Protein AF-A0A009H166-F1 (afdb_monomer)

Radius of gyration: 28.84 Å; Cα contacts (8 Å, |Δi|>4): 108; chains: 1; bounding box: 79×33×88 Å

Nearest PDB structures (foldseek):
  8j07-assembly1_3  TM=3.743E-01  e=1.007E-01  Homo sapiens
  3ma9-assembly1_A  TM=4.878E-01  e=4.182E-01  Human immunodeficiency virus 1
  3vkh-assembly2_B  TM=4.000E-01  e=2.114E+00  Dictyostelium discoideum
  1qu7-assembly1_B  TM=2.052E-01  e=1.917E+00  Escherichia coli

Secondary structure (DSSP, 8-state):
-HHHHH---HHHHHHHHHHHHHHHHHHHHHHHHHHHHHHHHHHHHHHHHHHHHHHHHHHHHHHHHHHHHHHHHHHS---HHHHHHHHHHHHHHHHHHHHHHHHHHHHHHHHHHHH--HHHHHHHHHHHHHHHHHHHHHHHHHHHHHHSSS--HHHHHHHHHHHHHHHHHHHHHHIIIIIHHHHHHHS-TT---

Structure (mmCIF, N/CA/C/O backbone):
data_AF-A0A009H166-F1
#
_entry.id   AF-A0A009H166-F1
#
loop_
_atom_site.group_PDB
_atom_site.id
_atom_site.type_symbol
_atom_site.label_atom_id
_atom_site.label_alt_id
_atom_site.label_comp_id
_atom_site.label_asym_id
_atom_site.label_entity_id
_atom_site.label_seq_id
_atom_site.pdbx_PDB_ins_code
_atom_site.Cartn_x
_atom_site.Cartn_y
_atom_site.Cartn_z
_atom_site.occupancy
_atom_site.B_iso_or_equiv
_atom_site.auth_seq_id
_atom_site.auth_comp_id
_atom_site.auth_asym_id
_atom_site.auth_atom_id
_atom_site.pdbx_PDB_model_num
ATOM 1 N N . MET A 1 1 ? -53.609 0.840 51.326 1.00 46.47 1 MET A N 1
ATOM 2 C CA . MET A 1 1 ? -53.485 -0.627 51.137 1.00 46.47 1 MET A CA 1
ATOM 3 C C . MET A 1 1 ? -52.096 -1.081 50.674 1.00 46.47 1 MET A C 1
ATOM 5 O O . MET A 1 1 ? -51.507 -1.851 51.408 1.00 46.47 1 MET A O 1
ATOM 9 N N . ILE A 1 2 ? -51.505 -0.592 49.568 1.00 51.22 2 ILE A N 1
ATOM 10 C CA . ILE A 1 2 ? -50.073 -0.882 49.258 1.00 51.22 2 ILE A CA 1
ATOM 11 C C . ILE A 1 2 ? -49.114 -0.005 50.092 1.00 51.22 2 ILE A C 1
ATOM 13 O O . ILE A 1 2 ? -48.066 -0.467 50.532 1.00 51.22 2 ILE A O 1
ATOM 17 N N . LYS A 1 3 ? -49.513 1.241 50.387 1.00 47.56 3 LYS A N 1
ATOM 18 C CA . LYS A 1 3 ? -48.744 2.204 51.202 1.00 47.56 3 LYS A CA 1
ATOM 19 C C . LYS A 1 3 ? -48.518 1.749 52.655 1.00 47.56 3 LYS A C 1
ATOM 21 O O . LYS A 1 3 ? -47.487 2.051 53.241 1.00 47.56 3 LYS A O 1
ATOM 26 N N . ASP A 1 4 ? -49.462 0.986 53.203 1.00 52.50 4 ASP A N 1
ATOM 27 C CA . ASP A 1 4 ? -49.492 0.624 54.627 1.00 52.50 4 ASP A CA 1
ATOM 28 C C . ASP A 1 4 ? -48.812 -0.721 54.922 1.00 52.50 4 ASP A C 1
ATOM 30 O O . ASP A 1 4 ? -48.476 -0.997 56.069 1.00 52.50 4 ASP A O 1
ATOM 34 N N . PHE A 1 5 ? -48.579 -1.551 53.897 1.00 53.47 5 PHE A N 1
ATOM 35 C CA . PHE A 1 5 ? -48.031 -2.901 54.075 1.00 53.47 5 PHE A CA 1
ATOM 36 C C . PHE A 1 5 ? -46.498 -2.931 54.146 1.00 53.47 5 PHE A C 1
ATOM 38 O O . PHE A 1 5 ? -45.936 -3.818 54.780 1.00 53.47 5 PHE A O 1
ATOM 45 N N . TYR A 1 6 ? -45.817 -1.953 53.535 1.00 57.38 6 TYR A N 1
ATOM 46 C CA . TYR A 1 6 ? -44.351 -1.935 53.455 1.00 57.38 6 TYR A CA 1
ATOM 47 C C . TYR A 1 6 ? -43.673 -0.782 54.210 1.00 57.38 6 TYR A C 1
ATOM 49 O O . TYR A 1 6 ? -42.459 -0.829 54.369 1.00 57.38 6 TYR A O 1
ATOM 57 N N . LYS A 1 7 ? -44.406 0.236 54.700 1.00 51.72 7 LYS A N 1
ATOM 58 C CA . LYS A 1 7 ? -43.829 1.444 55.347 1.00 51.72 7 LYS A CA 1
ATOM 59 C C . LYS A 1 7 ? -42.635 2.058 54.583 1.00 51.72 7 LYS A C 1
ATOM 61 O O . LYS A 1 7 ? -41.761 2.676 55.179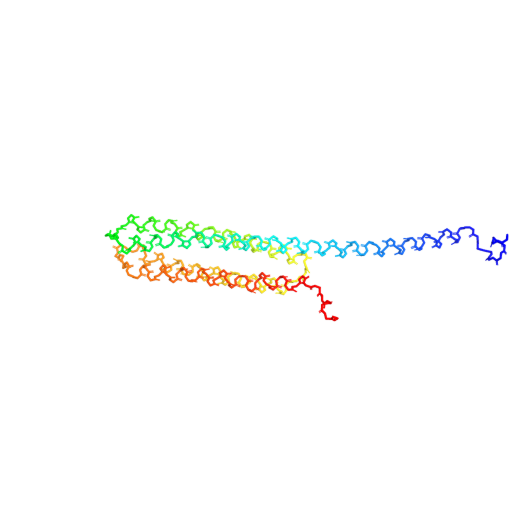 1.00 51.72 7 LYS A O 1
ATOM 66 N N . ILE A 1 8 ? -42.585 1.894 53.263 1.00 55.19 8 ILE A N 1
ATOM 67 C CA . ILE A 1 8 ? -41.577 2.532 52.418 1.00 55.19 8 ILE A CA 1
ATOM 68 C C . ILE A 1 8 ? -42.128 3.925 52.111 1.00 55.19 8 ILE A C 1
ATOM 70 O O . ILE A 1 8 ? -43.097 4.062 51.361 1.00 55.19 8 ILE A O 1
ATOM 74 N N . GLU A 1 9 ? -41.578 4.949 52.767 1.00 54.94 9 GLU A N 1
ATOM 75 C CA . GLU A 1 9 ? -41.909 6.348 52.480 1.00 54.94 9 GLU A CA 1
ATOM 76 C C . GLU A 1 9 ? -41.684 6.624 50.985 1.00 54.94 9 GLU A C 1
ATOM 78 O O . GLU A 1 9 ? -40.783 6.048 50.371 1.00 54.94 9 GLU A O 1
ATOM 83 N N . GLY A 1 10 ? -42.519 7.476 50.380 1.00 55.28 10 GLY A N 1
ATOM 84 C CA . GLY A 1 10 ? -42.502 7.737 48.931 1.00 55.28 10 GLY A CA 1
ATOM 85 C C . GLY A 1 10 ? -41.124 8.125 48.373 1.00 55.28 10 GLY A C 1
ATOM 86 O O . GLY A 1 10 ? -40.843 7.850 47.207 1.00 55.28 10 GLY A O 1
ATOM 87 N N . ASP A 1 11 ? -40.243 8.657 49.223 1.00 60.38 11 ASP A N 1
ATOM 88 C CA . ASP A 1 11 ? -38.860 9.005 48.896 1.00 60.38 11 ASP A CA 1
ATOM 89 C C . ASP A 1 11 ? -37.953 7.791 48.665 1.00 60.38 11 ASP A C 1
ATOM 91 O O . ASP A 1 11 ? -37.086 7.846 47.798 1.00 60.38 11 ASP A O 1
ATOM 95 N N . TYR A 1 12 ? -38.166 6.660 49.344 1.00 64.75 12 TYR A N 1
ATOM 96 C CA . TYR A 1 12 ? -37.368 5.445 49.128 1.00 64.75 12 TYR A CA 1
ATOM 97 C C . TYR A 1 12 ? -37.713 4.754 47.812 1.00 64.75 12 TYR A C 1
ATOM 99 O O . TYR A 1 12 ? -36.825 4.236 47.140 1.00 64.75 12 TYR A O 1
ATOM 107 N N . LEU A 1 13 ? -38.990 4.759 47.414 1.00 69.56 13 LEU A N 1
ATOM 108 C CA . LEU A 1 13 ? -39.404 4.215 46.119 1.00 69.56 13 LEU A CA 1
ATOM 109 C C . LEU A 1 13 ? -38.886 5.098 44.971 1.00 69.56 13 LEU A C 1
ATOM 111 O O . LEU A 1 13 ? -38.405 4.584 43.963 1.00 69.56 13 LEU A O 1
ATOM 115 N N . SER A 1 14 ? -38.916 6.421 45.164 1.00 71.44 14 SER A N 1
ATOM 116 C CA . SER A 1 14 ? -38.326 7.401 44.248 1.00 71.44 14 SER A CA 1
ATOM 117 C C . SER A 1 14 ? -36.801 7.242 44.142 1.00 71.44 14 SER A C 1
ATOM 119 O O . SER A 1 14 ? -36.264 7.096 43.041 1.00 71.44 14 SER A O 1
ATOM 121 N N . ALA A 1 15 ? -36.093 7.147 45.270 1.00 76.50 15 ALA A N 1
ATOM 122 C CA . ALA A 1 15 ? -34.647 6.930 45.309 1.00 76.50 15 ALA A CA 1
ATOM 123 C C . ALA A 1 15 ? -34.243 5.577 44.702 1.00 76.50 15 ALA A C 1
ATOM 125 O O . ALA A 1 15 ? -33.293 5.509 43.924 1.00 76.50 15 ALA A O 1
ATOM 126 N N . PHE A 1 16 ? -35.000 4.511 44.981 1.00 78.69 16 PHE A N 1
ATOM 127 C CA . PHE A 1 16 ? -34.798 3.199 44.368 1.00 78.69 16 PHE A CA 1
ATOM 128 C C . PHE A 1 16 ? -35.001 3.254 42.851 1.00 78.69 16 PHE A C 1
ATOM 130 O O . PHE A 1 16 ? -34.149 2.787 42.101 1.00 78.69 16 PHE A O 1
ATOM 137 N N . SER A 1 17 ? -36.077 3.890 42.378 1.00 79.56 17 SER A N 1
ATOM 138 C CA . SER A 1 17 ? -36.317 4.059 40.940 1.00 79.56 17 SER A CA 1
ATOM 139 C C . SER A 1 17 ? -35.223 4.884 40.251 1.00 79.56 17 SER A C 1
ATOM 141 O O . SER A 1 17 ? -34.808 4.547 39.145 1.00 79.56 17 SER A O 1
ATOM 143 N N . THR A 1 18 ? -34.677 5.892 40.937 1.00 86.75 18 THR A N 1
ATOM 144 C CA . THR A 1 18 ? -33.552 6.705 40.454 1.00 86.75 18 THR A CA 1
ATOM 145 C C . THR A 1 18 ? -32.265 5.884 40.365 1.00 86.75 18 THR A C 1
ATOM 147 O O . THR A 1 18 ? -31.543 5.985 39.376 1.00 86.75 18 THR A O 1
ATOM 150 N N . LEU A 1 19 ? -31.988 5.025 41.353 1.00 83.75 19 LEU A N 1
ATOM 151 C CA . LEU A 1 19 ? -30.840 4.115 41.333 1.00 83.75 19 LEU A CA 1
ATOM 152 C C . LEU A 1 19 ? -30.939 3.118 40.170 1.00 83.75 19 LEU A C 1
ATOM 154 O O . LEU A 1 19 ? -29.969 2.918 39.442 1.00 83.75 19 LEU A O 1
ATOM 158 N N . ILE A 1 20 ? -32.119 2.527 39.963 1.00 88.69 20 ILE A N 1
ATOM 159 C CA . ILE A 1 20 ? -32.370 1.624 38.834 1.00 88.69 20 ILE A CA 1
ATOM 160 C C . ILE A 1 20 ? -32.209 2.367 37.502 1.00 88.69 20 ILE A C 1
ATOM 162 O O . ILE A 1 20 ? -31.536 1.863 36.605 1.00 88.69 20 ILE A O 1
ATOM 166 N N . ALA A 1 21 ? -32.746 3.583 37.378 1.00 89.31 21 ALA A N 1
ATOM 167 C CA . ALA A 1 21 ? -32.570 4.409 36.186 1.00 89.31 21 ALA A CA 1
ATOM 168 C C . ALA A 1 21 ? -31.091 4.743 35.926 1.00 89.31 21 ALA A C 1
ATOM 170 O O . ALA A 1 21 ? -30.643 4.665 34.785 1.00 89.31 21 ALA A O 1
ATOM 171 N N . ALA A 1 22 ? -30.314 5.049 36.970 1.00 89.06 22 ALA A N 1
ATOM 172 C CA . ALA A 1 22 ? -28.879 5.303 36.859 1.00 89.06 22 ALA A CA 1
ATOM 173 C C . ALA A 1 22 ? -28.097 4.054 36.414 1.00 89.06 22 ALA A C 1
ATOM 175 O O . ALA A 1 22 ? -27.202 4.165 35.579 1.00 89.06 22 ALA A O 1
ATOM 176 N N . LEU A 1 23 ? -28.456 2.864 36.910 1.00 89.50 23 LEU A N 1
ATOM 177 C CA . LEU A 1 23 ? -27.854 1.598 36.474 1.00 89.50 23 LEU A CA 1
ATOM 178 C C . LEU A 1 23 ? -28.159 1.297 35.003 1.00 89.50 23 LEU A C 1
ATOM 180 O O . LEU A 1 23 ? -27.256 0.931 34.253 1.00 89.50 23 LEU A O 1
ATOM 184 N N . VAL A 1 24 ? -29.410 1.490 34.576 1.00 91.75 24 VAL A N 1
ATOM 185 C CA . VAL A 1 24 ? -29.810 1.319 33.171 1.00 91.75 24 VAL A CA 1
ATOM 186 C C . VAL A 1 24 ? -29.098 2.338 32.281 1.00 91.75 24 VAL A C 1
ATOM 188 O O . VAL A 1 24 ? -28.562 1.967 31.241 1.00 91.75 24 VAL A O 1
ATOM 191 N N . ALA A 1 25 ? -29.022 3.604 32.700 1.00 89.00 25 ALA A N 1
ATOM 192 C CA . ALA A 1 25 ? -28.296 4.640 31.971 1.00 89.00 25 ALA A CA 1
ATOM 193 C C . ALA A 1 25 ? -26.798 4.321 31.856 1.00 89.00 25 ALA A C 1
ATOM 195 O O . ALA A 1 25 ? -26.214 4.515 30.793 1.00 89.00 25 ALA A O 1
ATOM 196 N N . PHE A 1 26 ? -26.181 3.790 32.915 1.00 87.69 26 PHE A N 1
ATOM 197 C CA . PHE A 1 26 ? -24.788 3.349 32.888 1.00 87.69 26 PHE A CA 1
ATOM 198 C C . PHE A 1 26 ? -24.572 2.181 31.918 1.00 87.69 26 PHE A C 1
ATOM 200 O O . PHE A 1 26 ? -23.616 2.207 31.144 1.00 87.69 26 PHE A O 1
ATOM 207 N N . ALA A 1 27 ? -25.466 1.187 31.918 1.00 87.19 27 ALA A N 1
ATOM 208 C CA . ALA A 1 27 ? -25.408 0.067 30.980 1.00 87.19 27 ALA A CA 1
ATOM 209 C C . ALA A 1 27 ? -25.547 0.541 29.523 1.00 87.19 27 ALA A C 1
ATOM 211 O O . ALA A 1 27 ? -24.693 0.236 28.699 1.00 87.19 27 ALA A O 1
ATOM 212 N N . LEU A 1 28 ? -26.546 1.380 29.231 1.00 87.94 28 LEU A N 1
ATOM 213 C CA . LEU A 1 28 ? -26.745 1.957 27.897 1.00 87.94 28 LEU A CA 1
ATOM 214 C C . LEU A 1 28 ? -25.566 2.825 27.450 1.00 87.94 28 LEU A C 1
ATOM 216 O O . LEU A 1 28 ? -25.187 2.791 26.284 1.00 87.94 28 LEU A O 1
ATOM 220 N N . TYR A 1 29 ? -24.973 3.600 28.361 1.00 89.00 29 TYR A N 1
ATOM 221 C CA . TYR A 1 29 ? -23.783 4.394 28.062 1.00 89.00 29 TYR A CA 1
ATOM 222 C C . TYR A 1 29 ? -22.583 3.509 27.718 1.00 89.00 29 TYR A C 1
ATOM 224 O O . TYR A 1 29 ? -21.840 3.817 26.785 1.00 89.00 29 TYR A O 1
ATOM 232 N N . LYS A 1 30 ? -22.397 2.407 28.453 1.00 87.94 30 LYS A N 1
ATOM 233 C CA . LYS A 1 30 ? -21.343 1.432 28.174 1.00 87.94 30 LYS A CA 1
ATOM 234 C C . LYS A 1 30 ? -21.541 0.791 26.797 1.00 87.94 30 LYS A C 1
ATOM 236 O O . LYS A 1 30 ? -20.612 0.833 25.997 1.00 87.94 30 LYS A O 1
ATOM 241 N N . ASP A 1 31 ? -22.741 0.293 26.505 1.00 85.50 31 ASP A N 1
ATOM 242 C CA . ASP A 1 31 ? -23.066 -0.324 25.213 1.00 85.50 31 ASP A CA 1
ATOM 243 C C . ASP A 1 31 ? -22.898 0.675 24.058 1.00 85.50 31 ASP A C 1
ATOM 245 O O . ASP A 1 31 ? -22.276 0.370 23.041 1.00 85.50 31 ASP A O 1
ATOM 249 N N . TRP A 1 32 ? -23.386 1.909 24.232 1.00 89.19 32 TRP A N 1
ATOM 250 C CA . TRP A 1 32 ? -23.208 2.979 23.251 1.00 89.19 32 TRP A CA 1
ATOM 251 C C . TRP A 1 32 ? -21.730 3.270 22.994 1.00 89.19 32 TRP A C 1
ATOM 253 O O . TRP A 1 32 ? -21.324 3.411 21.842 1.00 89.19 32 TRP A O 1
ATOM 263 N N . ARG A 1 33 ? -20.910 3.343 24.047 1.00 84.44 33 ARG A N 1
ATOM 264 C CA . ARG A 1 33 ? -19.473 3.590 23.914 1.00 84.44 33 ARG A CA 1
ATOM 265 C C . ARG A 1 33 ? -18.773 2.459 23.159 1.00 84.44 33 ARG A C 1
ATOM 267 O O . ARG A 1 33 ? -17.969 2.746 22.276 1.00 84.44 33 ARG A O 1
ATOM 274 N N . GLU A 1 34 ? -19.075 1.204 23.483 1.00 85.19 34 GLU A N 1
ATOM 275 C CA . GLU A 1 34 ? -18.503 0.041 22.793 1.00 85.19 34 GLU A CA 1
ATOM 276 C C . GLU A 1 34 ? -18.882 0.031 21.301 1.00 85.19 34 GLU A C 1
ATOM 278 O O . GLU A 1 34 ? -18.017 -0.166 20.443 1.00 85.19 34 GLU A O 1
ATOM 283 N N . GLU A 1 35 ? -20.139 0.345 20.976 1.00 85.44 35 GLU A N 1
ATOM 284 C CA . GLU A 1 35 ? -20.609 0.468 19.592 1.00 85.44 35 GLU A CA 1
ATOM 285 C C . GLU A 1 35 ? -19.911 1.618 18.847 1.00 85.44 35 GLU A C 1
ATOM 287 O O . GLU A 1 35 ? -19.474 1.445 17.708 1.00 85.44 35 GLU A O 1
ATOM 292 N N . GLN A 1 36 ? -19.735 2.782 19.481 1.00 84.81 36 GLN A N 1
ATOM 293 C CA . GLN A 1 36 ? -19.003 3.903 18.877 1.00 84.81 36 GLN A CA 1
ATOM 294 C C . GLN A 1 36 ? -17.538 3.547 18.592 1.00 84.81 36 GLN A C 1
ATOM 296 O O . GLN A 1 36 ? -17.020 3.854 17.514 1.00 84.81 36 GLN A O 1
ATOM 301 N N . GLU A 1 37 ? -16.863 2.863 19.518 1.00 81.62 37 GLU A N 1
ATOM 302 C CA . GLU A 1 37 ? -15.489 2.393 19.314 1.00 81.62 37 GLU A CA 1
ATOM 303 C C . GLU A 1 37 ? -15.402 1.379 18.159 1.00 81.62 37 GLU A C 1
ATOM 305 O O . GLU A 1 37 ? -14.459 1.424 17.362 1.00 81.62 37 GLU A O 1
ATOM 310 N N . TYR A 1 38 ? -16.391 0.489 18.027 1.00 83.31 38 TYR A N 1
ATOM 311 C CA . TYR A 1 38 ? -16.484 -0.451 16.910 1.00 83.31 38 TYR A CA 1
ATOM 312 C C . TYR A 1 38 ? -16.697 0.259 15.565 1.00 83.31 38 TYR A C 1
ATOM 314 O O . TYR A 1 38 ? -15.952 -0.005 14.615 1.00 83.31 38 TYR A O 1
ATOM 322 N N . GLN A 1 39 ? -17.656 1.188 15.477 1.00 84.75 39 GLN A N 1
ATOM 323 C CA . GLN A 1 39 ? -17.918 1.945 14.247 1.00 84.75 39 GLN A CA 1
ATOM 324 C C . GLN A 1 39 ? -16.704 2.777 13.828 1.00 84.75 39 GLN A C 1
ATOM 326 O O . GLN A 1 39 ? -16.311 2.732 12.664 1.00 84.75 39 GLN A O 1
ATOM 331 N N . THR A 1 40 ? -16.029 3.426 14.782 1.00 84.19 40 THR A N 1
ATOM 332 C CA . THR A 1 40 ? -14.805 4.193 14.504 1.00 84.19 40 THR A CA 1
ATOM 333 C C . THR A 1 40 ? -13.723 3.291 13.894 1.00 84.19 40 THR A C 1
ATOM 335 O O . THR A 1 40 ? -13.163 3.597 12.841 1.00 84.19 40 THR A O 1
ATOM 338 N N . LYS A 1 41 ? -13.454 2.120 14.492 1.00 82.12 41 LYS A N 1
ATOM 339 C CA . LYS A 1 41 ? -12.471 1.155 13.953 1.00 82.12 41 LYS A CA 1
ATOM 340 C C . LYS A 1 41 ? -12.861 0.655 12.559 1.00 82.12 41 LYS A C 1
ATOM 342 O O . LYS A 1 41 ? -11.996 0.480 11.697 1.00 82.12 41 LYS A O 1
ATOM 347 N N . LYS A 1 42 ? -14.156 0.425 12.332 1.00 84.56 42 LYS A N 1
ATOM 348 C CA . LYS A 1 42 ? -14.700 -0.007 11.042 1.00 84.56 42 LYS A CA 1
ATOM 349 C C . LYS A 1 42 ? -14.490 1.052 9.959 1.00 84.56 42 LYS A C 1
ATOM 351 O O . LYS A 1 42 ? -14.043 0.692 8.871 1.00 84.56 42 LYS A O 1
ATOM 356 N N . GLU A 1 43 ? -14.765 2.322 10.248 1.00 86.50 43 GLU A N 1
ATOM 357 C CA . GLU A 1 43 ? -14.544 3.441 9.324 1.00 86.50 43 GLU A CA 1
ATOM 358 C C . GLU A 1 43 ? -13.068 3.576 8.935 1.00 86.50 43 GLU A C 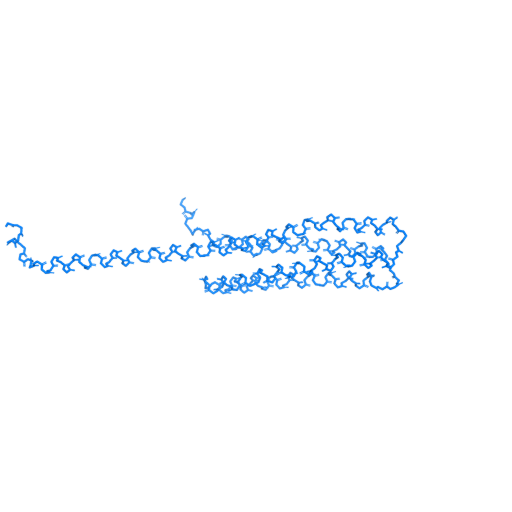1
ATOM 360 O O . GLU A 1 43 ? -12.756 3.637 7.744 1.00 86.50 43 GLU A O 1
ATOM 365 N N . PHE A 1 44 ? -12.149 3.504 9.904 1.00 85.38 44 PHE A N 1
ATOM 366 C CA . PHE A 1 44 ? -10.708 3.542 9.629 1.00 85.38 44 PHE A CA 1
ATOM 367 C C . PHE A 1 44 ? -10.256 2.428 8.689 1.00 85.38 44 PHE A C 1
ATOM 369 O O . PHE A 1 44 ? -9.507 2.659 7.738 1.00 85.38 44 PHE A O 1
ATOM 376 N N . ILE A 1 45 ? -10.722 1.204 8.923 1.00 82.19 45 ILE A N 1
ATOM 377 C CA . ILE A 1 45 ? -10.351 0.072 8.073 1.00 82.19 45 ILE A CA 1
ATOM 378 C C . ILE A 1 45 ? -10.977 0.200 6.688 1.00 82.19 45 ILE A C 1
ATOM 380 O O . ILE A 1 45 ? -10.345 -0.176 5.700 1.00 82.19 45 ILE A O 1
ATOM 384 N N . LEU A 1 46 ? -12.176 0.775 6.581 1.00 87.00 46 LEU A N 1
ATOM 385 C CA . LEU A 1 46 ? -12.765 1.115 5.290 1.00 87.00 46 LEU A CA 1
ATOM 386 C C . LEU A 1 46 ? -11.896 2.131 4.536 1.00 87.00 46 LEU A C 1
ATOM 388 O O . LEU A 1 46 ? -11.645 1.944 3.347 1.00 87.00 46 LEU A O 1
ATOM 392 N N . ASN A 1 47 ? -11.374 3.143 5.233 1.00 88.31 47 ASN A N 1
ATOM 393 C CA . ASN A 1 47 ? -10.485 4.134 4.637 1.00 88.31 47 ASN A CA 1
ATOM 394 C C . ASN A 1 47 ? -9.169 3.508 4.152 1.00 88.31 47 ASN A C 1
ATOM 396 O O . ASN A 1 47 ? -8.763 3.700 3.008 1.00 88.31 47 ASN A O 1
ATOM 400 N N . ILE A 1 48 ? -8.548 2.659 4.976 1.00 85.94 48 ILE A N 1
ATOM 401 C CA . ILE A 1 48 ? -7.338 1.912 4.602 1.00 85.94 48 ILE A CA 1
ATOM 402 C C . ILE A 1 48 ? -7.592 1.018 3.379 1.00 85.94 48 ILE A C 1
ATOM 404 O O . ILE A 1 48 ? -6.762 0.957 2.470 1.00 85.94 48 ILE A O 1
ATOM 408 N N . LYS A 1 49 ? -8.749 0.350 3.315 1.00 88.00 49 LYS A N 1
ATOM 409 C CA . LYS A 1 49 ? -9.146 -0.443 2.142 1.00 88.00 49 LYS A CA 1
ATOM 410 C C . LYS A 1 49 ? -9.307 0.417 0.889 1.00 88.00 49 LYS A C 1
ATOM 412 O O . LYS A 1 49 ? -8.928 -0.039 -0.186 1.00 88.00 49 LYS A O 1
ATOM 417 N N . ASN A 1 50 ? -9.851 1.625 1.011 1.00 90.06 50 ASN A N 1
ATOM 418 C CA . ASN A 1 50 ? -9.994 2.547 -0.115 1.00 90.06 50 ASN A CA 1
ATOM 419 C C . ASN A 1 50 ? -8.629 3.031 -0.617 1.00 90.06 50 ASN A C 1
ATOM 421 O O . ASN A 1 50 ? -8.374 2.946 -1.813 1.00 90.06 50 ASN A O 1
ATOM 425 N N . ILE A 1 51 ? -7.713 3.407 0.282 1.00 88.69 51 ILE A N 1
ATOM 426 C CA . ILE A 1 51 ? -6.334 3.769 -0.089 1.00 88.69 51 ILE A CA 1
ATOM 427 C C . ILE A 1 51 ? -5.633 2.599 -0.790 1.00 88.69 51 ILE A C 1
ATOM 429 O O . ILE A 1 51 ? -4.954 2.778 -1.801 1.00 88.69 51 ILE A O 1
ATOM 433 N N . PHE A 1 52 ? -5.817 1.374 -0.289 1.00 87.88 52 PHE A N 1
ATOM 434 C CA . PHE A 1 52 ? -5.293 0.190 -0.963 1.00 87.88 52 PHE A CA 1
ATOM 435 C C . PHE A 1 52 ? -5.900 0.006 -2.361 1.00 87.88 52 PHE A C 1
ATOM 437 O O . PHE A 1 52 ? -5.180 -0.315 -3.305 1.00 87.88 52 PHE A O 1
ATOM 444 N N . LYS A 1 53 ? -7.211 0.209 -2.507 1.00 89.81 53 LYS A N 1
ATOM 445 C CA . LYS A 1 53 ? -7.874 0.137 -3.809 1.00 89.81 53 LYS A CA 1
ATOM 446 C C . LYS A 1 53 ? -7.276 1.157 -4.781 1.00 89.81 53 LYS A C 1
ATOM 448 O O . LYS A 1 53 ? -6.975 0.792 -5.908 1.00 89.81 53 LYS A O 1
ATOM 453 N N . GLU A 1 54 ? -7.012 2.381 -4.332 1.00 91.50 54 GLU A N 1
ATOM 454 C CA . GLU A 1 54 ? -6.337 3.399 -5.144 1.00 91.50 54 GLU A CA 1
ATOM 455 C C . GLU A 1 54 ? -4.917 2.977 -5.555 1.00 91.50 54 GLU A C 1
ATOM 457 O O . GLU A 1 54 ? -4.527 3.181 -6.704 1.00 91.50 54 GLU A O 1
ATOM 462 N N . LEU A 1 55 ? -4.150 2.341 -4.659 1.00 87.88 55 LEU A N 1
ATOM 463 C CA . LEU A 1 55 ? -2.836 1.766 -4.991 1.00 87.88 55 LEU A CA 1
ATOM 464 C C . LEU A 1 55 ? -2.943 0.664 -6.051 1.00 87.88 55 LEU A C 1
ATOM 466 O O . LEU A 1 55 ? -2.133 0.610 -6.980 1.00 87.88 55 LEU A O 1
ATOM 470 N N . TYR A 1 56 ? -3.933 -0.214 -5.907 1.00 87.94 56 TYR A N 1
ATOM 471 C CA . TYR A 1 56 ? -4.191 -1.293 -6.849 1.00 87.94 56 TYR A CA 1
ATOM 472 C C . TYR A 1 56 ? -4.591 -0.751 -8.226 1.00 87.94 56 TYR A C 1
ATOM 474 O O . TYR A 1 56 ? -3.982 -1.125 -9.229 1.00 87.94 56 TYR A O 1
ATOM 482 N N . ASP A 1 57 ? -5.549 0.176 -8.265 1.00 89.62 57 ASP A N 1
ATOM 483 C CA . ASP A 1 57 ? -6.043 0.813 -9.487 1.00 89.62 57 ASP A CA 1
ATOM 484 C C . ASP A 1 57 ? -4.919 1.596 -10.187 1.00 89.62 57 ASP A C 1
ATOM 486 O O . ASP A 1 57 ? -4.757 1.499 -11.407 1.00 89.62 57 ASP A O 1
ATOM 490 N N . LEU A 1 58 ? -4.077 2.306 -9.420 1.00 88.12 58 LEU A N 1
ATOM 491 C CA . LEU A 1 58 ? -2.879 2.964 -9.941 1.00 88.12 58 LEU A CA 1
ATOM 492 C C . LEU A 1 58 ? -1.970 1.953 -10.639 1.00 88.12 58 LEU A C 1
ATOM 494 O O . LEU A 1 58 ? -1.603 2.164 -11.791 1.00 88.12 58 LEU A O 1
ATOM 498 N N . ASN A 1 59 ? -1.615 0.855 -9.974 1.00 84.56 59 ASN A N 1
ATOM 499 C CA . ASN A 1 59 ? -0.715 -0.132 -10.560 1.00 84.56 59 ASN A CA 1
ATOM 500 C C . ASN A 1 59 ? -1.310 -0.799 -11.794 1.00 84.56 59 ASN A C 1
ATOM 502 O O . ASN A 1 59 ? -0.610 -0.924 -12.792 1.00 84.56 59 ASN A O 1
ATOM 506 N N . PHE A 1 60 ? -2.594 -1.152 -11.759 1.00 83.50 60 PHE A N 1
ATOM 507 C CA . PHE A 1 60 ? -3.275 -1.731 -12.910 1.00 83.50 60 PHE A CA 1
ATOM 508 C C . PHE A 1 60 ? -3.261 -0.778 -14.113 1.00 83.50 60 PHE A C 1
ATOM 510 O O . PHE A 1 60 ? -2.819 -1.161 -15.192 1.00 83.50 60 PHE A O 1
ATOM 517 N N . SER A 1 61 ? -3.637 0.490 -13.913 1.00 83.31 61 SER A N 1
ATOM 518 C CA . SER A 1 61 ? -3.651 1.503 -14.984 1.00 83.31 61 SER A CA 1
ATOM 519 C C . SER A 1 61 ? -2.267 1.812 -15.571 1.00 83.31 61 SER A C 1
ATOM 521 O O . SER A 1 61 ? -2.145 2.333 -16.681 1.00 83.31 61 SER A O 1
ATOM 523 N N . GLU A 1 62 ? -1.208 1.510 -14.824 1.00 82.25 62 GLU A N 1
ATOM 524 C CA . GLU A 1 62 ? 0.167 1.795 -15.217 1.00 82.25 62 GLU A CA 1
ATOM 525 C C . GLU A 1 62 ? 0.836 0.586 -15.873 1.00 82.25 62 GLU A C 1
ATOM 527 O O . GLU A 1 62 ? 1.835 0.775 -16.561 1.00 82.25 62 GLU A O 1
ATOM 532 N N . ILE A 1 63 ? 0.278 -0.627 -15.757 1.00 75.50 63 ILE A N 1
ATOM 533 C CA . ILE A 1 63 ? 0.752 -1.801 -16.509 1.00 75.50 63 ILE A CA 1
ATOM 534 C C . ILE A 1 63 ? 0.692 -1.517 -18.013 1.00 75.50 63 ILE A C 1
ATOM 536 O O . ILE A 1 63 ? 1.710 -1.659 -18.687 1.00 75.50 63 ILE A O 1
ATOM 540 N N . ASP A 1 64 ? -0.440 -1.026 -18.522 1.00 74.00 64 ASP A N 1
ATOM 541 C CA . ASP A 1 64 ? -0.601 -0.710 -19.950 1.00 74.00 64 ASP A CA 1
ATOM 542 C C . ASP A 1 64 ? 0.422 0.337 -20.410 1.00 74.00 64 ASP A C 1
ATOM 544 O O . ASP A 1 64 ? 1.112 0.165 -21.414 1.00 74.00 64 ASP A O 1
ATOM 548 N N . ARG A 1 65 ? 0.628 1.389 -19.606 1.00 77.56 65 ARG A N 1
ATOM 549 C CA . ARG A 1 65 ? 1.624 2.434 -19.898 1.00 77.56 65 ARG A CA 1
ATOM 550 C C . ARG A 1 65 ? 3.050 1.895 -19.930 1.00 77.56 65 ARG A C 1
ATOM 552 O O . ARG A 1 65 ? 3.872 2.392 -20.699 1.00 77.56 65 ARG A O 1
ATOM 559 N N . ARG A 1 66 ? 3.366 0.910 -19.088 1.00 78.56 66 ARG A N 1
ATOM 560 C CA . ARG A 1 66 ? 4.677 0.251 -19.065 1.00 78.56 66 ARG A CA 1
ATOM 561 C C . ARG A 1 66 ? 4.850 -0.694 -20.246 1.00 78.56 66 ARG A C 1
ATOM 563 O O . ARG A 1 66 ? 5.940 -0.732 -20.808 1.00 78.56 66 ARG A O 1
ATOM 570 N N . VAL A 1 67 ? 3.792 -1.387 -20.662 1.00 76.12 67 VAL A N 1
ATOM 571 C CA . VAL A 1 67 ? 3.779 -2.182 -21.898 1.00 76.12 67 VAL A CA 1
ATOM 572 C C . VAL A 1 67 ? 4.034 -1.284 -23.108 1.00 76.12 67 VAL A C 1
ATOM 574 O O . VAL A 1 67 ? 4.904 -1.604 -23.912 1.00 76.12 67 VAL A O 1
ATOM 577 N N . ASP A 1 68 ? 3.395 -0.116 -23.195 1.00 80.75 68 ASP A N 1
ATOM 578 C CA . ASP A 1 68 ? 3.652 0.852 -24.272 1.00 80.75 68 ASP A CA 1
ATOM 579 C C . ASP A 1 68 ? 5.111 1.330 -24.298 1.00 80.75 68 ASP A C 1
ATOM 581 O O . ASP A 1 68 ? 5.715 1.465 -25.367 1.00 80.75 68 ASP A O 1
ATOM 585 N N . ILE A 1 69 ? 5.698 1.581 -23.120 1.00 78.81 69 ILE A N 1
ATOM 586 C CA . ILE A 1 69 ? 7.121 1.928 -22.991 1.00 78.81 69 ILE A CA 1
ATOM 587 C C . ILE A 1 69 ? 7.988 0.780 -23.519 1.00 78.81 69 ILE A C 1
ATOM 589 O O . ILE A 1 69 ? 8.861 1.018 -24.349 1.00 78.81 69 ILE A O 1
ATOM 593 N N . LEU A 1 70 ? 7.724 -0.459 -23.098 1.00 76.06 70 LEU A N 1
ATOM 594 C CA . LEU A 1 70 ? 8.463 -1.645 -23.541 1.00 76.06 70 LEU A CA 1
ATOM 595 C C . LEU A 1 70 ? 8.370 -1.852 -25.060 1.00 76.06 70 LEU A C 1
ATOM 597 O O . LEU A 1 70 ? 9.384 -2.085 -25.716 1.00 76.06 70 LEU A O 1
ATOM 601 N N . VAL A 1 71 ? 7.173 -1.714 -25.634 1.00 76.31 71 VAL A N 1
ATOM 602 C CA . VAL A 1 71 ? 6.938 -1.799 -27.085 1.00 76.31 71 VAL A CA 1
ATOM 603 C C . VAL A 1 71 ? 7.724 -0.717 -27.824 1.00 76.31 71 VAL A C 1
ATOM 605 O O . VAL A 1 71 ? 8.349 -0.998 -28.847 1.00 76.31 71 VAL A O 1
ATOM 608 N N . SER A 1 72 ? 7.737 0.507 -27.294 1.00 75.62 72 SER A N 1
ATOM 609 C CA . SER A 1 72 ? 8.470 1.623 -27.895 1.00 75.62 72 SER A CA 1
ATOM 610 C C . SER A 1 72 ? 9.983 1.404 -27.843 1.00 75.62 72 SER A C 1
ATOM 612 O O . SER A 1 72 ? 10.661 1.624 -28.844 1.00 75.62 72 SER A O 1
ATOM 614 N N . LEU A 1 73 ? 10.508 0.921 -26.710 1.00 72.00 73 LEU A N 1
ATOM 615 C CA . LEU A 1 73 ? 11.931 0.605 -26.537 1.00 72.00 73 LEU A CA 1
ATOM 616 C C . LEU A 1 73 ? 12.393 -0.537 -27.453 1.00 72.00 73 LEU A C 1
ATOM 618 O O . LEU A 1 73 ? 13.547 -0.548 -27.867 1.00 72.00 73 LEU A O 1
ATOM 622 N N . LYS A 1 74 ? 11.499 -1.477 -27.785 1.00 70.88 74 LYS A N 1
ATOM 623 C CA . LYS A 1 74 ? 11.805 -2.630 -28.642 1.00 70.88 74 LYS A CA 1
ATOM 624 C C . LYS A 1 74 ? 11.762 -2.316 -30.143 1.00 70.88 74 LYS A C 1
ATOM 626 O O . LYS A 1 74 ? 12.497 -2.932 -30.907 1.00 70.88 74 LYS A O 1
ATOM 631 N N . ASN A 1 75 ? 10.882 -1.407 -30.573 1.00 67.06 75 ASN A N 1
ATOM 632 C CA . ASN A 1 75 ? 10.529 -1.251 -31.993 1.00 67.06 75 ASN A CA 1
ATOM 633 C C . ASN A 1 75 ? 11.018 0.052 -32.649 1.00 67.06 75 ASN A C 1
ATOM 635 O O . ASN A 1 75 ? 10.963 0.167 -33.873 1.00 67.06 75 ASN A O 1
ATOM 639 N N . VAL A 1 76 ? 11.464 1.045 -31.879 1.00 65.88 76 VAL A N 1
ATOM 640 C CA . VAL A 1 76 ? 11.962 2.329 -32.407 1.00 65.88 76 VAL A CA 1
ATOM 641 C C . VAL A 1 76 ? 13.482 2.351 -32.309 1.00 65.88 76 VAL A C 1
ATOM 643 O O . VAL A 1 76 ? 14.005 1.865 -31.313 1.00 65.88 76 VAL A O 1
ATOM 646 N N . ILE A 1 77 ? 14.191 2.933 -33.298 1.00 65.31 77 ILE A N 1
ATOM 647 C CA . ILE A 1 77 ? 15.638 3.194 -33.173 1.00 65.31 77 ILE A CA 1
ATOM 648 C C . ILE A 1 77 ? 15.835 4.000 -31.894 1.00 65.31 77 ILE A C 1
ATOM 650 O O . ILE A 1 77 ? 15.398 5.158 -31.827 1.00 65.31 77 ILE A O 1
ATOM 654 N N . PRO A 1 78 ? 16.437 3.398 -30.870 1.00 64.25 78 PRO A N 1
ATOM 655 C CA . PRO A 1 78 ? 16.289 3.971 -29.559 1.00 64.25 78 PRO A CA 1
ATOM 656 C C . PRO A 1 78 ? 17.110 5.265 -29.415 1.00 64.25 78 PRO A C 1
ATOM 658 O O . PRO A 1 78 ? 18.254 5.343 -29.867 1.00 64.25 78 PRO A O 1
ATOM 661 N N . ASN A 1 79 ? 16.534 6.300 -28.797 1.00 71.12 79 ASN A N 1
ATOM 662 C CA . ASN A 1 79 ? 17.165 7.615 -28.660 1.00 71.12 79 ASN A CA 1
ATOM 663 C C . ASN A 1 79 ? 16.897 8.262 -27.288 1.00 71.12 79 ASN A C 1
ATOM 665 O O . ASN A 1 79 ? 16.060 7.805 -26.507 1.00 71.12 79 ASN A O 1
ATOM 669 N N . SER A 1 80 ? 17.613 9.352 -27.003 1.00 72.31 80 SER A N 1
ATOM 670 C CA . SER A 1 80 ? 17.534 10.071 -25.726 1.00 72.31 80 SER A CA 1
ATOM 671 C C . SER A 1 80 ? 16.140 10.626 -25.406 1.00 72.31 80 SER A C 1
ATOM 673 O O . SER A 1 80 ? 15.757 10.640 -24.238 1.00 72.31 80 SER A O 1
ATOM 675 N N . ASP A 1 81 ? 15.361 11.041 -26.411 1.00 80.00 81 ASP A N 1
ATOM 676 C CA . ASP A 1 81 ? 13.989 11.540 -26.229 1.00 80.00 81 ASP A CA 1
ATOM 677 C C . ASP A 1 81 ? 13.043 10.430 -25.747 1.00 80.00 81 ASP A C 1
ATOM 679 O O . ASP A 1 81 ? 12.262 10.629 -24.813 1.00 80.00 81 ASP A O 1
ATOM 683 N N . LEU A 1 82 ? 13.154 9.230 -26.324 1.00 76.69 82 LEU A N 1
ATOM 684 C CA . LEU A 1 82 ? 12.362 8.077 -25.901 1.00 76.69 82 LEU A CA 1
ATOM 685 C C . LEU A 1 82 ? 12.684 7.666 -24.458 1.00 76.69 82 LEU A C 1
ATOM 687 O O . LEU A 1 82 ? 11.767 7.408 -23.671 1.00 76.69 82 LEU A O 1
ATOM 691 N N . SER A 1 83 ? 13.965 7.648 -24.088 1.00 74.50 83 SER A N 1
ATOM 692 C CA . SER A 1 83 ? 14.391 7.354 -22.716 1.00 74.50 83 SER A CA 1
ATOM 693 C C . SER A 1 83 ? 13.905 8.409 -21.730 1.00 74.50 83 SER A C 1
ATOM 695 O O . SER A 1 83 ? 13.365 8.057 -20.681 1.00 74.50 83 SER A O 1
ATOM 697 N N . TYR A 1 84 ? 13.999 9.693 -22.089 1.00 79.81 84 TYR A N 1
ATOM 698 C CA . TYR A 1 84 ? 13.478 10.786 -21.271 1.00 79.81 84 TYR A CA 1
ATOM 699 C C . TYR A 1 84 ? 11.969 10.641 -21.036 1.00 79.81 84 TYR A C 1
ATOM 701 O O . TYR A 1 84 ? 11.528 10.599 -19.888 1.00 79.81 84 TYR A O 1
ATOM 709 N N . LYS A 1 85 ? 11.176 10.464 -22.102 1.00 82.69 85 LYS A N 1
ATOM 710 C CA . LYS A 1 85 ? 9.716 10.276 -22.010 1.00 82.69 85 LYS A CA 1
ATOM 711 C C . LYS A 1 85 ? 9.335 9.064 -21.166 1.00 82.69 85 LYS A C 1
ATOM 713 O O . LYS A 1 85 ? 8.402 9.139 -20.364 1.00 82.69 85 LYS A O 1
ATOM 718 N N . SER A 1 86 ? 10.051 7.955 -21.340 1.00 81.69 86 SER A N 1
ATOM 719 C CA . SER A 1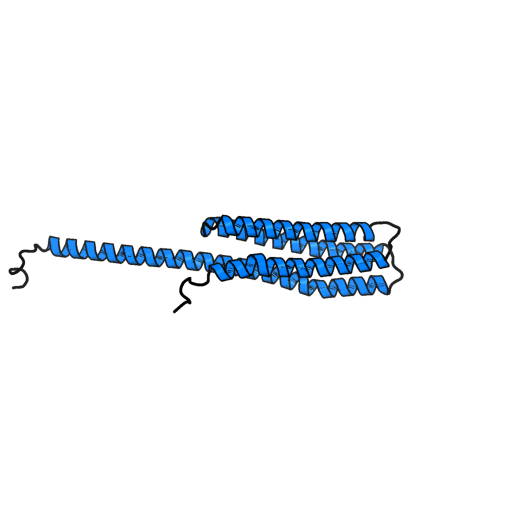 86 ? 9.847 6.738 -20.550 1.00 81.69 86 SER A CA 1
ATOM 720 C C . SER A 1 86 ? 10.115 7.008 -19.071 1.00 81.69 86 SER A C 1
ATOM 722 O O . SER A 1 86 ? 9.280 6.689 -18.223 1.00 81.69 86 SER A O 1
ATOM 724 N N . MET A 1 87 ? 11.216 7.698 -18.764 1.00 82.81 87 MET A N 1
ATOM 725 C CA . MET A 1 87 ? 11.580 8.027 -17.392 1.00 82.81 87 MET A CA 1
ATOM 726 C C . MET A 1 87 ? 10.602 9.001 -16.733 1.00 82.81 87 MET A C 1
ATOM 728 O O . MET A 1 87 ? 10.236 8.818 -15.575 1.00 82.81 87 MET A O 1
ATOM 732 N N . THR A 1 88 ? 10.099 10.001 -17.461 1.00 85.06 88 THR A N 1
ATOM 733 C CA . THR A 1 88 ? 9.070 10.917 -16.945 1.00 85.06 88 THR A CA 1
ATOM 734 C C . THR A 1 88 ? 7.800 10.169 -16.531 1.00 85.06 88 THR A C 1
ATOM 736 O O . THR A 1 88 ? 7.223 10.459 -15.477 1.00 85.06 88 THR A O 1
ATOM 739 N N . LYS A 1 89 ? 7.369 9.176 -17.320 1.00 85.88 89 LYS A N 1
ATOM 740 C CA . LYS A 1 89 ? 6.207 8.338 -16.984 1.00 85.88 89 LYS A CA 1
ATOM 741 C C . LYS A 1 89 ? 6.467 7.496 -15.731 1.00 85.88 89 LYS A C 1
ATOM 743 O O . LYS A 1 89 ? 5.655 7.520 -14.809 1.00 85.88 89 LYS A O 1
ATOM 748 N N . ILE A 1 90 ? 7.624 6.833 -15.656 1.00 86.25 90 ILE A N 1
ATOM 749 C CA . ILE A 1 90 ? 8.031 6.031 -14.489 1.00 86.25 90 ILE A CA 1
ATOM 750 C C . ILE A 1 90 ? 8.101 6.901 -13.220 1.00 86.25 90 ILE A C 1
ATOM 752 O O . ILE A 1 90 ? 7.586 6.511 -12.171 1.00 86.25 90 ILE A O 1
ATOM 756 N N . ASN A 1 91 ? 8.653 8.113 -13.320 1.00 87.75 91 ASN A N 1
ATOM 757 C CA . ASN A 1 91 ? 8.711 9.083 -12.221 1.00 87.75 91 ASN A CA 1
ATOM 758 C C . ASN A 1 91 ? 7.336 9.492 -11.723 1.00 87.75 91 ASN A C 1
ATOM 760 O O . ASN A 1 91 ? 7.110 9.593 -10.517 1.00 87.75 91 ASN A O 1
ATOM 764 N N . THR A 1 92 ? 6.411 9.707 -12.654 1.00 88.88 92 THR A N 1
ATOM 765 C CA . THR A 1 92 ? 5.034 10.065 -12.325 1.00 88.88 92 THR A CA 1
ATOM 766 C C . THR A 1 92 ? 4.356 8.938 -11.548 1.00 88.88 92 THR A C 1
ATOM 768 O O . THR A 1 92 ? 3.738 9.199 -10.516 1.00 88.88 92 THR A O 1
ATOM 771 N N . TYR A 1 93 ? 4.508 7.686 -11.995 1.00 88.12 93 TYR A N 1
ATOM 772 C CA . TYR A 1 93 ? 4.013 6.521 -11.257 1.00 88.12 93 TYR A CA 1
ATOM 773 C C . TYR A 1 93 ? 4.616 6.455 -9.852 1.00 88.12 93 TYR A C 1
ATOM 775 O O . TYR A 1 93 ? 3.879 6.380 -8.868 1.00 88.12 93 TYR A O 1
ATOM 783 N N . LYS A 1 94 ? 5.949 6.534 -9.752 1.00 88.75 94 LYS A N 1
ATOM 784 C CA . LYS A 1 94 ? 6.664 6.475 -8.476 1.00 88.75 94 LYS A CA 1
ATOM 785 C C . LYS A 1 94 ? 6.142 7.538 -7.507 1.00 88.75 94 LYS A C 1
ATOM 787 O O . LYS A 1 94 ? 5.811 7.210 -6.372 1.00 88.75 94 LYS A O 1
ATOM 792 N N . GLY A 1 95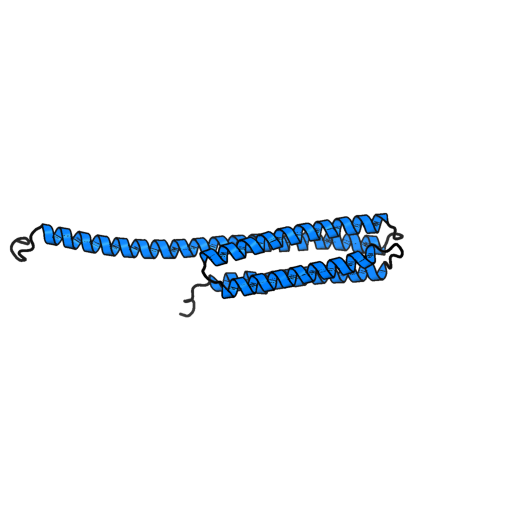 ? 6.024 8.790 -7.952 1.00 88.00 95 GLY A N 1
ATOM 793 C CA . GLY A 1 95 ? 5.515 9.883 -7.122 1.00 88.00 95 GLY A CA 1
ATOM 794 C C . GLY A 1 95 ? 4.110 9.609 -6.577 1.00 88.00 95 GLY A C 1
ATOM 795 O O . GLY A 1 95 ? 3.873 9.774 -5.382 1.00 88.00 95 GLY A O 1
ATOM 796 N N . LYS A 1 96 ? 3.197 9.117 -7.425 1.00 91.31 96 LYS A N 1
ATOM 797 C CA . LYS A 1 96 ? 1.833 8.750 -7.008 1.00 91.31 96 LYS A CA 1
ATOM 798 C C . LYS A 1 96 ? 1.818 7.587 -6.019 1.00 91.31 96 LYS A C 1
ATOM 800 O O . LYS A 1 96 ? 1.118 7.663 -5.013 1.00 91.31 96 LYS A O 1
ATOM 805 N N . TYR A 1 97 ? 2.611 6.546 -6.276 1.00 90.44 97 TYR A N 1
ATOM 806 C CA . TYR A 1 97 ? 2.753 5.413 -5.362 1.00 90.44 97 TYR A CA 1
ATOM 807 C C . TYR A 1 97 ? 3.220 5.885 -3.978 1.00 90.44 97 TYR A C 1
ATOM 809 O O . TYR A 1 97 ? 2.599 5.551 -2.971 1.00 90.44 97 TYR A O 1
ATOM 817 N N . PHE A 1 98 ? 4.268 6.715 -3.919 1.00 90.44 98 PHE A N 1
ATOM 818 C CA . PHE A 1 98 ? 4.788 7.220 -2.649 1.00 90.44 98 PHE A CA 1
ATOM 819 C C . PHE A 1 98 ? 3.766 8.083 -1.907 1.00 90.44 98 PHE A C 1
ATOM 821 O O . PHE A 1 98 ? 3.612 7.909 -0.700 1.00 90.44 98 PHE A O 1
ATOM 828 N N . ALA A 1 99 ? 3.021 8.943 -2.606 1.00 90.38 99 ALA A N 1
ATOM 829 C CA . ALA A 1 99 ? 1.953 9.734 -1.995 1.00 90.38 99 ALA A CA 1
ATOM 830 C C . ALA A 1 99 ? 0.878 8.844 -1.342 1.00 90.38 99 ALA A C 1
ATOM 832 O O . ALA A 1 99 ? 0.561 9.016 -0.165 1.00 90.38 99 ALA A O 1
ATOM 833 N N . LEU A 1 100 ? 0.388 7.831 -2.061 1.00 91.06 100 LEU A N 1
ATOM 834 C CA . LEU A 1 100 ? -0.588 6.879 -1.526 1.00 91.06 100 LEU A CA 1
ATOM 835 C C . LEU A 1 100 ? -0.017 6.039 -0.373 1.00 91.06 100 LEU A C 1
ATOM 837 O O . LEU A 1 100 ? -0.706 5.794 0.617 1.00 91.06 100 LEU A O 1
ATOM 841 N N . SER A 1 101 ? 1.257 5.647 -0.453 1.00 89.69 101 SER A N 1
ATOM 842 C CA . SER A 1 101 ? 1.942 4.943 0.638 1.00 89.69 101 SER A CA 1
ATOM 843 C C . SER A 1 101 ? 2.028 5.803 1.906 1.00 89.69 101 SER A C 1
ATOM 845 O O . SER A 1 101 ? 1.823 5.304 3.010 1.00 89.69 101 SER A O 1
ATOM 847 N N . MET A 1 102 ? 2.246 7.114 1.760 1.00 90.19 102 MET A N 1
ATOM 848 C CA . MET A 1 102 ? 2.265 8.052 2.882 1.00 90.19 102 MET A CA 1
ATOM 849 C C . MET A 1 102 ? 0.871 8.238 3.479 1.00 90.19 102 MET A C 1
ATOM 851 O O . MET A 1 102 ? 0.736 8.281 4.700 1.00 90.19 102 MET A O 1
ATOM 855 N N . HIS A 1 103 ? -0.174 8.278 2.648 1.00 91.44 103 HIS A N 1
ATOM 856 C CA . HIS A 1 103 ? -1.555 8.312 3.132 1.00 91.44 103 HIS A CA 1
ATOM 857 C C . HIS A 1 103 ? -1.895 7.056 3.940 1.00 91.44 103 HIS A C 1
ATOM 859 O O . HIS A 1 103 ? -2.488 7.155 5.016 1.00 91.44 103 HIS A O 1
ATOM 865 N N . LEU A 1 104 ? -1.471 5.881 3.466 1.00 90.56 104 LEU A N 1
ATOM 866 C CA . LEU A 1 104 ? -1.632 4.627 4.198 1.00 90.56 104 LEU A CA 1
ATOM 867 C C . LEU A 1 104 ? -0.889 4.665 5.543 1.00 90.56 104 LEU A C 1
ATOM 869 O O . LEU A 1 104 ? -1.458 4.292 6.566 1.00 90.56 104 LEU A O 1
ATOM 873 N N . LEU A 1 105 ? 0.349 5.166 5.556 1.00 90.56 105 LEU A N 1
ATOM 874 C CA . LEU A 1 105 ? 1.156 5.320 6.767 1.00 90.56 105 LEU A CA 1
ATOM 875 C C . LEU A 1 105 ? 0.467 6.219 7.803 1.00 90.56 105 LEU A C 1
ATOM 877 O O . LEU A 1 105 ? 0.397 5.859 8.978 1.00 90.56 105 LEU A O 1
ATOM 881 N N . MET A 1 106 ? -0.058 7.372 7.377 1.00 89.56 106 MET A N 1
ATOM 882 C CA . MET A 1 106 ? -0.783 8.294 8.258 1.00 89.56 106 MET A CA 1
ATOM 883 C C . MET A 1 106 ? -2.029 7.636 8.857 1.00 89.56 106 MET A C 1
ATOM 885 O O . MET A 1 106 ? -2.216 7.678 10.069 1.00 89.56 106 MET A O 1
ATOM 889 N N . ASN A 1 107 ? -2.816 6.938 8.037 1.00 89.50 107 ASN A N 1
ATOM 890 C CA . ASN A 1 107 ? -4.023 6.251 8.497 1.00 89.50 107 ASN A CA 1
ATOM 891 C C . ASN A 1 107 ? -3.728 5.093 9.458 1.00 89.50 107 ASN A C 1
ATOM 893 O O . ASN A 1 107 ? -4.475 4.870 10.408 1.00 89.50 107 ASN A O 1
ATOM 897 N N . LEU A 1 108 ? -2.626 4.366 9.251 1.00 89.56 108 LEU A N 1
ATOM 898 C CA . LEU A 1 108 ? -2.184 3.337 10.193 1.00 89.56 108 LEU A CA 1
ATOM 899 C C . LEU A 1 108 ? -1.815 3.943 11.553 1.00 89.56 108 LEU A C 1
ATOM 901 O O . LEU A 1 108 ? -2.197 3.391 12.582 1.00 89.56 108 LEU A O 1
ATOM 905 N N . LYS A 1 109 ? -1.127 5.092 11.572 1.00 88.50 109 LYS A N 1
ATOM 906 C CA . LYS A 1 109 ? -0.804 5.806 12.819 1.00 88.50 109 LYS A CA 1
ATOM 907 C C . LYS A 1 109 ? -2.050 6.323 13.534 1.00 88.50 109 LYS A C 1
ATOM 909 O O . LYS A 1 109 ? -2.144 6.208 14.750 1.00 88.50 109 LYS A O 1
ATOM 914 N N . GLU A 1 110 ? -3.022 6.856 12.804 1.00 86.50 110 GLU A N 1
ATOM 915 C CA . GLU A 1 110 ? -4.298 7.273 13.396 1.00 86.50 110 GLU A CA 1
ATOM 916 C C . GLU A 1 110 ? -5.059 6.078 13.987 1.00 86.50 110 GLU A C 1
ATOM 918 O O . GLU A 1 110 ? -5.555 6.149 15.113 1.00 86.50 110 GLU A O 1
ATOM 923 N N . TYR A 1 111 ? -5.060 4.936 13.293 1.00 84.94 111 TYR A N 1
ATOM 924 C CA . TYR A 1 111 ? -5.634 3.704 13.826 1.00 84.94 111 TYR A CA 1
ATOM 925 C C . TYR A 1 111 ? -4.912 3.218 15.093 1.00 84.94 111 TYR A C 1
ATOM 927 O O . TYR A 1 111 ? -5.572 2.706 15.997 1.00 84.94 111 TYR A O 1
ATOM 935 N N . GLU A 1 112 ? -3.587 3.373 15.211 1.00 87.12 112 GLU A N 1
ATOM 936 C CA . GLU A 1 112 ? -2.851 3.057 16.450 1.00 87.12 112 GLU A CA 1
ATOM 937 C C . GLU A 1 112 ? -3.404 3.838 17.643 1.00 87.12 112 GLU A C 1
ATOM 939 O O . GLU A 1 112 ? -3.672 3.249 18.691 1.00 87.12 112 GLU A O 1
ATOM 944 N N . ILE A 1 113 ? -3.628 5.142 17.457 1.00 83.50 113 ILE A N 1
ATOM 945 C CA . ILE A 1 113 ? -4.138 6.043 18.496 1.00 83.50 113 ILE A CA 1
ATOM 946 C C . ILE A 1 113 ? -5.534 5.603 18.955 1.00 83.50 113 ILE A C 1
ATOM 948 O O . ILE A 1 113 ? -5.811 5.579 20.152 1.00 83.50 113 ILE A O 1
ATOM 952 N N . VAL A 1 114 ? -6.404 5.227 18.015 1.00 80.44 114 VAL A N 1
ATOM 953 C CA . VAL A 1 114 ? -7.802 4.864 18.303 1.00 80.44 114 VAL A CA 1
ATOM 954 C C . VAL A 1 114 ? -7.944 3.439 18.841 1.00 80.44 114 VAL A C 1
ATOM 956 O O . VAL A 1 114 ? -8.772 3.174 19.710 1.00 80.44 114 VAL A O 1
ATOM 959 N N . SER A 1 115 ? -7.171 2.492 18.315 1.00 79.44 115 SER A N 1
ATOM 960 C CA . SER A 1 115 ? -7.305 1.073 18.662 1.00 79.44 115 SER A CA 1
ATOM 961 C C . SER A 1 115 ? -6.486 0.654 19.881 1.00 79.44 115 SER A C 1
ATOM 963 O O . SER A 1 115 ? -6.804 -0.369 20.488 1.00 79.44 115 SER A O 1
ATOM 965 N N . GLY A 1 116 ? -5.422 1.394 20.211 1.00 80.88 116 GLY A N 1
ATOM 966 C CA . GLY A 1 116 ? -4.416 0.989 21.194 1.00 80.88 116 GLY A CA 1
ATOM 967 C C . GLY A 1 116 ? -3.525 -0.177 20.736 1.00 80.88 116 GLY A C 1
ATOM 968 O O . GLY A 1 116 ? -2.679 -0.642 21.502 1.00 80.88 116 GLY A O 1
ATOM 969 N N . ASP A 1 117 ? -3.676 -0.663 19.498 1.00 81.75 117 ASP A N 1
ATOM 970 C CA . ASP A 1 117 ? -2.993 -1.851 18.971 1.00 81.75 117 ASP A CA 1
ATOM 971 C C . ASP A 1 117 ? -1.597 -1.531 18.409 1.00 81.75 117 ASP A C 1
ATOM 973 O O . ASP A 1 117 ? -1.294 -1.701 17.224 1.00 81.75 117 ASP A O 1
ATOM 977 N N . SER A 1 118 ? -0.728 -1.040 19.291 1.00 84.44 118 SER A N 1
ATOM 978 C CA . SER A 1 118 ? 0.613 -0.566 18.922 1.00 84.44 118 SER A CA 1
ATOM 979 C C . SER A 1 118 ? 1.529 -1.651 18.353 1.00 84.44 118 SER A C 1
ATOM 981 O O . SER A 1 118 ? 2.407 -1.352 17.548 1.00 84.44 118 SER A O 1
ATOM 983 N N . ILE A 1 119 ? 1.344 -2.917 18.738 1.00 88.56 119 ILE A N 1
ATOM 984 C CA . ILE A 1 119 ? 2.196 -4.017 18.261 1.00 88.56 119 ILE A CA 1
ATOM 985 C C . ILE A 1 119 ? 1.924 -4.269 16.780 1.00 88.56 119 ILE A C 1
ATOM 987 O O . ILE A 1 119 ? 2.846 -4.213 15.967 1.00 88.56 119 ILE A O 1
ATOM 991 N N . PHE A 1 120 ? 0.655 -4.488 16.421 1.00 87.12 120 PHE A N 1
ATOM 992 C CA . PHE A 1 120 ? 0.282 -4.725 15.033 1.00 87.12 120 PHE A CA 1
ATOM 993 C C . PHE A 1 120 ? 0.638 -3.534 14.142 1.00 87.12 120 PHE A C 1
ATOM 995 O O . PHE A 1 120 ? 1.162 -3.727 13.046 1.00 87.12 120 PHE A O 1
ATOM 1002 N N . ILE A 1 121 ? 0.385 -2.306 14.604 1.00 89.69 121 ILE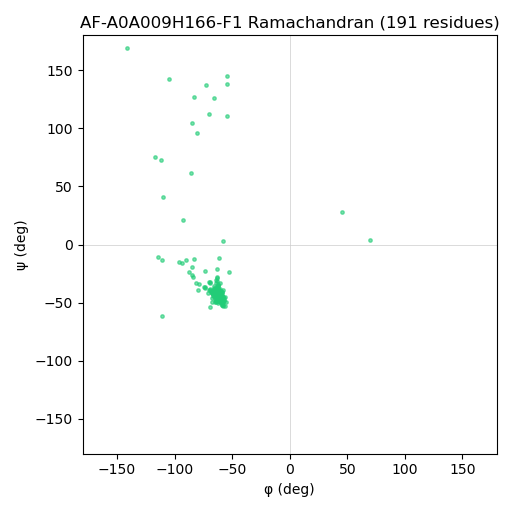 A N 1
ATOM 1003 C CA . ILE A 1 121 ? 0.666 -1.131 13.781 1.00 89.69 121 ILE A CA 1
ATOM 1004 C C . ILE A 1 121 ? 2.162 -0.933 13.564 1.00 89.69 121 ILE A C 1
ATOM 1006 O O . ILE A 1 121 ? 2.565 -0.678 12.432 1.00 89.69 121 ILE A O 1
ATOM 1010 N N . LYS A 1 122 ? 3.011 -1.150 14.572 1.00 91.19 122 LYS A N 1
ATOM 1011 C CA . LYS A 1 122 ? 4.469 -1.115 14.374 1.00 91.19 122 LYS A CA 1
ATOM 1012 C C . LYS A 1 122 ? 4.941 -2.143 13.347 1.00 91.19 122 LYS A C 1
ATOM 1014 O O . LYS A 1 122 ? 5.801 -1.827 12.528 1.00 91.19 122 LYS A O 1
ATOM 1019 N N . GLU A 1 123 ? 4.374 -3.349 13.361 1.00 91.81 123 GLU A N 1
ATOM 1020 C CA . GLU A 1 123 ? 4.666 -4.365 12.345 1.00 91.81 123 GLU A CA 1
ATOM 1021 C C . GLU A 1 123 ? 4.208 -3.926 10.949 1.00 91.81 123 GLU A C 1
ATOM 1023 O O . GLU A 1 123 ? 4.990 -3.997 10.003 1.00 91.81 123 GLU A O 1
ATOM 1028 N N . ALA A 1 124 ? 2.978 -3.420 10.821 1.00 90.94 124 ALA A N 1
ATOM 1029 C CA . ALA A 1 124 ? 2.423 -2.958 9.551 1.00 90.94 124 ALA A CA 1
ATOM 1030 C C . ALA A 1 124 ? 3.207 -1.774 8.963 1.00 90.94 124 ALA A C 1
ATOM 1032 O O . ALA A 1 124 ? 3.466 -1.743 7.760 1.00 90.94 124 ALA A O 1
ATOM 1033 N N . LEU A 1 125 ? 3.623 -0.823 9.805 1.00 91.38 125 LEU A N 1
ATOM 1034 C CA . LEU A 1 125 ? 4.463 0.308 9.413 1.00 91.38 125 LEU A CA 1
ATOM 1035 C C . LEU A 1 125 ? 5.827 -0.165 8.907 1.00 91.38 125 LEU A C 1
ATOM 1037 O O . LEU A 1 125 ? 6.248 0.238 7.826 1.00 91.38 125 LEU A O 1
ATOM 1041 N N . LYS A 1 126 ? 6.476 -1.081 9.632 1.00 93.75 126 LYS A N 1
ATOM 1042 C CA . LYS A 1 126 ? 7.756 -1.668 9.218 1.00 93.75 126 LYS A CA 1
ATOM 1043 C C . LYS A 1 126 ? 7.637 -2.439 7.902 1.00 93.75 126 LYS A C 1
ATOM 1045 O O . LYS A 1 126 ? 8.530 -2.367 7.058 1.00 93.75 126 LYS A O 1
ATOM 1050 N N . ASP A 1 127 ? 6.548 -3.185 7.719 1.00 93.38 127 ASP A N 1
ATOM 1051 C CA . ASP A 1 127 ? 6.274 -3.884 6.465 1.00 93.38 127 ASP A CA 1
ATOM 1052 C C . ASP A 1 127 ? 6.095 -2.889 5.311 1.00 93.38 127 ASP A C 1
ATOM 1054 O O . ASP A 1 127 ? 6.681 -3.094 4.248 1.00 93.38 127 ASP A O 1
ATOM 1058 N N . LEU A 1 128 ? 5.353 -1.795 5.516 1.00 92.31 128 LEU A N 1
ATOM 1059 C CA . LEU A 1 128 ? 5.147 -0.752 4.509 1.00 92.31 128 LEU A CA 1
ATOM 1060 C C . LEU A 1 128 ? 6.451 -0.030 4.138 1.00 92.31 128 LEU A C 1
ATOM 1062 O O . LEU A 1 128 ? 6.739 0.135 2.954 1.00 92.31 128 LEU A O 1
ATOM 1066 N N . GLU A 1 129 ? 7.267 0.342 5.126 1.00 93.00 129 GLU A N 1
ATOM 1067 C CA . GLU A 1 129 ? 8.597 0.932 4.914 1.00 93.00 129 GLU A CA 1
ATOM 1068 C C . GLU A 1 129 ? 9.484 0.002 4.080 1.00 93.00 129 GLU A C 1
ATOM 1070 O O . GLU A 1 129 ? 10.031 0.406 3.055 1.00 93.00 129 GLU A O 1
ATOM 1075 N N . LYS A 1 130 ? 9.525 -1.289 4.433 1.00 94.75 130 LYS A N 1
ATOM 1076 C CA . LYS A 1 130 ? 10.266 -2.298 3.668 1.00 94.75 130 LYS A CA 1
ATOM 1077 C C . LYS A 1 130 ? 9.794 -2.387 2.214 1.00 94.75 130 LYS A C 1
ATOM 1079 O O . LYS A 1 130 ? 10.618 -2.588 1.319 1.00 94.75 130 LYS A O 1
ATOM 1084 N N . GLN A 1 131 ? 8.489 -2.284 1.958 1.00 92.50 131 GLN A N 1
ATOM 1085 C CA . GLN A 1 131 ? 7.966 -2.299 0.591 1.00 92.50 131 GLN A CA 1
ATOM 1086 C C . GLN A 1 131 ? 8.325 -1.026 -0.187 1.00 92.50 131 GLN A C 1
ATOM 1088 O O . GLN A 1 131 ? 8.708 -1.105 -1.357 1.00 92.50 131 GLN A O 1
ATOM 1093 N N . ASN A 1 132 ? 8.278 0.132 0.468 1.00 92.81 132 ASN A N 1
ATOM 1094 C CA . ASN A 1 132 ? 8.707 1.401 -0.111 1.00 92.81 132 ASN A CA 1
ATOM 1095 C C . ASN A 1 132 ? 10.190 1.366 -0.515 1.00 92.81 132 ASN A C 1
ATOM 1097 O O . ASN A 1 132 ? 10.527 1.756 -1.635 1.00 92.81 132 ASN A O 1
ATOM 1101 N N . ASP A 1 133 ? 11.054 0.791 0.323 1.00 95.00 133 ASP A N 1
ATOM 1102 C CA . ASP A 1 133 ? 12.479 0.606 0.019 1.00 95.00 133 ASP A CA 1
ATOM 1103 C C . ASP A 1 133 ? 12.721 -0.332 -1.172 1.00 95.00 133 ASP A C 1
ATOM 1105 O O . ASP A 1 133 ? 13.689 -0.175 -1.920 1.00 95.00 133 ASP A O 1
ATOM 1109 N N . ARG A 1 134 ? 11.868 -1.348 -1.366 1.00 95.06 134 ARG A N 1
ATOM 1110 C CA . ARG A 1 134 ? 11.955 -2.244 -2.534 1.00 95.06 134 ARG A CA 1
ATOM 1111 C C . ARG A 1 134 ? 11.630 -1.505 -3.828 1.00 95.06 134 ARG A C 1
ATOM 1113 O O . ARG A 1 134 ? 12.380 -1.639 -4.795 1.00 95.06 134 ARG A O 1
ATOM 1120 N N . ILE A 1 135 ? 10.561 -0.707 -3.841 1.00 91.44 135 ILE A N 1
ATOM 1121 C CA . ILE A 1 135 ? 10.203 0.107 -5.013 1.00 91.44 135 ILE A CA 1
ATOM 1122 C C . ILE A 1 135 ? 11.268 1.161 -5.289 1.00 91.44 135 ILE A C 1
ATOM 1124 O O . ILE A 1 135 ? 11.642 1.338 -6.447 1.00 91.44 135 ILE A O 1
ATOM 1128 N N . GLN A 1 136 ? 11.789 1.820 -4.250 1.00 93.75 136 GLN A N 1
ATOM 1129 C CA . GLN A 1 136 ? 12.842 2.818 -4.404 1.00 93.75 136 GLN A CA 1
ATOM 1130 C C . GLN A 1 136 ? 14.086 2.224 -5.067 1.00 93.75 136 GLN A C 1
ATOM 1132 O O . GLN A 1 136 ? 14.540 2.756 -6.076 1.00 93.75 136 GLN A O 1
ATOM 1137 N N . ARG A 1 137 ? 14.597 1.101 -4.548 1.00 95.38 137 ARG A N 1
ATOM 1138 C CA . ARG A 1 137 ? 15.785 0.440 -5.108 1.00 95.38 137 ARG A CA 1
ATOM 1139 C C . ARG A 1 137 ? 15.562 -0.030 -6.539 1.00 95.38 137 ARG A C 1
ATOM 1141 O O . ARG A 1 137 ? 16.388 0.224 -7.406 1.00 95.38 137 ARG A O 1
ATOM 1148 N N . SER A 1 138 ? 14.417 -0.655 -6.810 1.00 93.06 138 SER A N 1
ATOM 1149 C CA . SER A 1 138 ? 14.094 -1.118 -8.162 1.00 93.06 138 SER A CA 1
ATOM 1150 C C . SER A 1 138 ? 13.982 0.041 -9.162 1.00 93.06 138 SER A C 1
ATOM 1152 O O . SER A 1 138 ? 14.421 -0.079 -10.305 1.00 93.06 138 SER A O 1
ATOM 1154 N N . TYR A 1 139 ? 13.453 1.185 -8.720 1.00 91.31 139 TYR A N 1
ATOM 1155 C CA . TYR A 1 139 ? 13.444 2.414 -9.504 1.00 91.31 139 TYR A CA 1
ATOM 1156 C C . TYR A 1 139 ? 14.861 2.96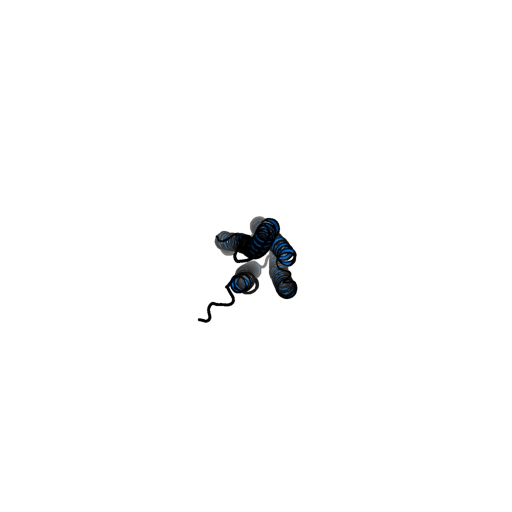2 -9.742 1.00 91.31 139 TYR A C 1
ATOM 1158 O O . TYR A 1 139 ? 15.168 3.366 -10.858 1.00 91.31 139 TYR A O 1
ATOM 1166 N N . GLU A 1 140 ? 15.722 2.992 -8.723 1.00 91.56 140 GLU A N 1
ATOM 1167 C CA . GLU A 1 140 ? 17.103 3.484 -8.844 1.00 91.56 140 GLU A CA 1
ATOM 1168 C C . GLU A 1 140 ? 17.924 2.647 -9.828 1.00 91.56 140 GLU A C 1
ATOM 1170 O O . GLU A 1 140 ? 18.642 3.210 -10.656 1.00 91.56 140 GLU A O 1
ATOM 1175 N N . GLU A 1 141 ? 17.762 1.322 -9.795 1.00 90.06 141 GLU A N 1
ATOM 1176 C CA . GLU A 1 141 ? 18.379 0.421 -10.769 1.00 90.06 141 GLU A CA 1
ATOM 1177 C C . GLU A 1 141 ? 17.938 0.765 -12.196 1.00 90.06 141 GLU A C 1
ATOM 1179 O O . GLU A 1 141 ? 18.780 1.020 -13.056 1.00 90.06 141 GLU A O 1
ATOM 1184 N N . LEU A 1 142 ? 16.626 0.856 -12.434 1.00 88.12 142 LEU A N 1
ATOM 1185 C CA . LEU A 1 142 ? 16.068 1.216 -13.739 1.00 88.12 142 LEU A CA 1
ATOM 1186 C C . LEU A 1 142 ? 16.534 2.601 -14.212 1.00 88.12 142 LEU A C 1
ATOM 1188 O O . LEU A 1 142 ? 16.925 2.775 -15.368 1.00 88.12 142 LEU A O 1
ATOM 1192 N N . PHE A 1 143 ? 16.525 3.584 -13.313 1.00 86.31 143 PHE A N 1
ATOM 1193 C CA . PHE A 1 143 ? 16.977 4.940 -13.598 1.00 86.31 143 PHE A CA 1
ATOM 1194 C C . PHE A 1 143 ? 18.445 4.959 -14.026 1.00 86.31 143 PHE A C 1
ATOM 1196 O O . PHE A 1 143 ? 18.786 5.605 -15.016 1.00 86.31 143 PHE A O 1
ATOM 1203 N N . SER A 1 144 ? 19.307 4.226 -13.318 1.00 85.06 144 SER A N 1
ATOM 1204 C CA . SER A 1 144 ? 20.738 4.166 -13.622 1.00 85.06 144 SER A CA 1
ATOM 1205 C C . SER A 1 144 ? 21.018 3.612 -15.025 1.00 85.06 144 SER A C 1
ATOM 1207 O O . SER A 1 144 ? 21.858 4.158 -15.739 1.00 85.06 144 SER A O 1
ATOM 1209 N N . THR A 1 145 ? 20.253 2.606 -15.460 1.00 81.00 145 THR A N 1
ATOM 1210 C CA . THR A 1 145 ? 20.398 1.970 -16.776 1.00 81.00 145 THR A CA 1
ATOM 1211 C C . THR A 1 145 ? 19.889 2.864 -17.911 1.00 81.00 145 THR A C 1
ATOM 1213 O O . THR A 1 145 ? 20.507 2.928 -18.972 1.00 81.00 145 THR A O 1
ATOM 1216 N N . MET A 1 146 ? 18.796 3.605 -17.697 1.00 77.19 146 MET A N 1
ATOM 1217 C CA . MET A 1 146 ? 18.199 4.455 -18.740 1.00 77.19 146 MET A CA 1
ATOM 1218 C C . MET A 1 146 ? 18.844 5.848 -18.860 1.00 77.19 146 MET A C 1
ATOM 1220 O O . MET A 1 146 ? 18.669 6.507 -19.885 1.00 77.19 146 MET A O 1
ATOM 1224 N N . ASN A 1 147 ? 19.564 6.320 -17.833 1.00 67.12 147 ASN A N 1
ATOM 1225 C CA . ASN A 1 147 ? 20.143 7.672 -17.779 1.00 67.12 147 ASN A CA 1
ATOM 1226 C C . ASN A 1 147 ? 21.575 7.765 -18.356 1.00 67.12 147 ASN A C 1
ATOM 1228 O O . ASN A 1 147 ? 22.082 8.861 -18.596 1.00 67.12 147 ASN A O 1
ATOM 1232 N N . LEU A 1 148 ? 22.257 6.640 -18.596 1.00 55.81 148 LEU A N 1
ATOM 1233 C CA . LEU A 1 148 ? 23.614 6.643 -19.148 1.00 55.81 148 LEU A CA 1
ATOM 1234 C C . LEU A 1 148 ? 23.582 6.760 -20.677 1.00 55.81 148 LEU A C 1
ATOM 1236 O O . LEU A 1 148 ? 22.974 5.946 -21.359 1.00 55.81 148 LEU A O 1
ATOM 1240 N N . ALA A 1 149 ? 24.316 7.731 -21.232 1.00 47.72 149 ALA A N 1
ATOM 1241 C CA . ALA A 1 149 ? 24.434 8.044 -22.667 1.00 47.72 149 ALA A CA 1
ATOM 1242 C C . ALA A 1 149 ? 24.939 6.895 -23.583 1.00 47.72 149 ALA A C 1
ATOM 1244 O O . ALA A 1 149 ? 25.103 7.085 -24.787 1.00 47.72 149 ALA A O 1
ATOM 1245 N N . LYS A 1 150 ? 25.171 5.699 -23.031 1.00 54.00 150 LYS A N 1
ATOM 1246 C CA . LYS A 1 150 ? 25.315 4.423 -23.741 1.00 54.00 150 LYS A CA 1
ATOM 1247 C C . LYS A 1 150 ? 24.187 3.508 -23.281 1.00 54.00 150 LYS A C 1
ATOM 1249 O O . LYS A 1 150 ? 24.393 2.635 -22.444 1.00 54.00 150 LYS A O 1
ATOM 1254 N N . ILE A 1 151 ? 22.986 3.770 -23.774 1.00 60.81 151 ILE A N 1
ATOM 1255 C C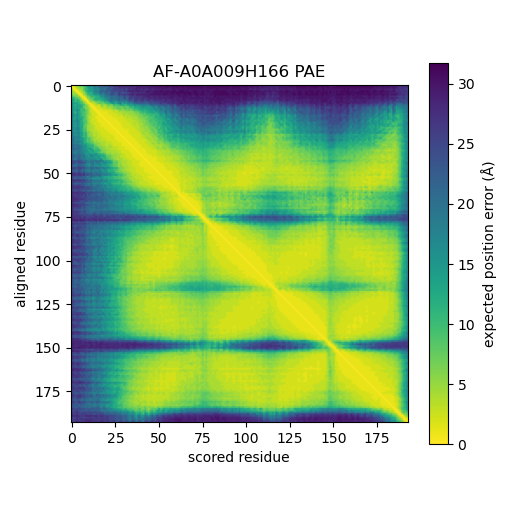A . ILE A 1 151 ? 21.812 3.030 -23.334 1.00 60.81 151 ILE A CA 1
ATOM 1256 C C . ILE A 1 151 ? 21.923 1.601 -23.869 1.00 60.81 151 ILE A C 1
ATOM 1258 O O . ILE A 1 151 ? 21.876 1.365 -25.077 1.00 60.81 151 ILE A O 1
ATOM 1262 N N . ASN A 1 152 ? 22.096 0.655 -22.951 1.00 69.50 152 ASN A N 1
ATOM 1263 C CA . ASN A 1 152 ? 21.890 -0.755 -23.220 1.00 69.50 152 ASN A CA 1
ATOM 1264 C C . ASN A 1 152 ? 20.378 -1.007 -23.144 1.00 69.50 152 ASN A C 1
ATOM 1266 O O . ASN A 1 152 ? 19.796 -1.093 -22.060 1.00 69.50 152 ASN A O 1
ATOM 1270 N N . TYR A 1 153 ? 19.713 -0.997 -24.300 1.00 73.56 153 TYR A N 1
ATOM 1271 C CA . TYR A 1 153 ? 18.250 -1.060 -24.362 1.00 73.56 153 TYR A CA 1
ATOM 1272 C C . TYR A 1 153 ? 17.701 -2.417 -23.943 1.00 73.56 153 TYR A C 1
ATOM 1274 O O . TYR A 1 153 ? 16.654 -2.456 -23.303 1.00 73.56 153 TYR A O 1
ATOM 1282 N N . ASP A 1 154 ? 18.433 -3.498 -24.207 1.00 78.38 154 ASP A N 1
ATOM 1283 C CA . ASP A 1 154 ? 18.067 -4.833 -23.736 1.00 78.38 154 ASP A CA 1
ATOM 1284 C C . ASP A 1 154 ? 18.075 -4.883 -22.201 1.00 78.38 154 ASP A C 1
ATOM 1286 O O . ASP A 1 154 ? 17.110 -5.326 -21.580 1.00 78.38 154 ASP A O 1
ATOM 1290 N N . GLU A 1 155 ? 19.108 -4.309 -21.579 1.00 83.44 155 GLU A N 1
ATOM 1291 C CA . GLU A 1 155 ? 19.190 -4.177 -20.120 1.00 83.44 155 GLU A CA 1
ATOM 1292 C C . GLU A 1 155 ? 18.104 -3.239 -19.567 1.00 83.44 155 GLU A C 1
ATOM 1294 O O . GLU A 1 155 ? 17.509 -3.511 -18.528 1.00 83.44 155 GLU A O 1
ATOM 1299 N N . SER A 1 156 ? 17.776 -2.155 -20.276 1.00 80.25 156 SER A N 1
ATOM 1300 C CA . SER A 1 156 ? 16.697 -1.235 -19.879 1.00 80.25 156 SER A CA 1
ATOM 1301 C C . SER A 1 156 ? 15.328 -1.918 -19.902 1.00 80.25 156 SER A C 1
ATOM 1303 O O . SER A 1 156 ? 14.517 -1.720 -18.996 1.00 80.25 156 SER A O 1
ATOM 1305 N N . ILE A 1 157 ? 15.072 -2.739 -20.923 1.00 81.56 157 ILE A N 1
ATOM 1306 C CA . ILE A 1 157 ? 13.862 -3.558 -21.050 1.00 81.56 157 ILE A CA 1
ATOM 1307 C C . ILE A 1 157 ? 13.792 -4.566 -19.898 1.00 81.56 157 ILE A C 1
ATOM 1309 O O . ILE A 1 157 ? 12.756 -4.670 -19.238 1.00 81.56 157 ILE A O 1
ATOM 1313 N N . GLU A 1 158 ? 14.891 -5.261 -19.602 1.00 87.31 158 GLU A N 1
ATOM 1314 C CA . GLU A 1 158 ? 14.971 -6.196 -18.477 1.00 87.31 158 GLU A CA 1
ATOM 1315 C C . GLU A 1 158 ? 14.690 -5.496 -17.138 1.00 87.31 158 GLU A C 1
ATOM 1317 O O . GLU A 1 158 ? 13.829 -5.927 -16.366 1.00 87.31 158 GLU A O 1
ATOM 1322 N N . LYS A 1 159 ? 15.352 -4.365 -16.870 1.00 88.38 159 LYS A N 1
ATOM 1323 C CA . LYS A 1 159 ? 15.140 -3.581 -15.647 1.00 88.38 159 LYS A CA 1
ATOM 1324 C C . LYS A 1 159 ? 13.714 -3.049 -15.539 1.00 88.38 159 LYS A C 1
ATOM 1326 O O . LYS A 1 159 ? 13.168 -3.002 -14.438 1.00 88.38 159 LYS A O 1
ATOM 1331 N N . MET A 1 160 ? 13.081 -2.712 -16.659 1.00 85.50 160 MET A N 1
ATOM 1332 C CA . MET A 1 160 ? 11.685 -2.282 -16.689 1.00 85.50 160 MET A CA 1
ATOM 1333 C C . MET A 1 160 ? 10.725 -3.430 -16.346 1.00 85.50 160 MET A C 1
ATOM 1335 O O . MET A 1 160 ? 9.784 -3.235 -15.572 1.00 85.50 160 MET A O 1
ATOM 1339 N N . HIS A 1 161 ? 10.984 -4.641 -16.849 1.00 86.69 161 HIS A N 1
ATOM 1340 C CA . HIS A 1 161 ? 10.251 -5.842 -16.439 1.00 86.69 161 HIS A CA 1
ATOM 1341 C C . HIS A 1 161 ? 10.418 -6.126 -14.944 1.00 86.69 161 HIS A C 1
ATOM 1343 O O . HIS A 1 161 ? 9.425 -6.347 -14.248 1.00 86.69 161 HIS A O 1
ATOM 1349 N N . ASN A 1 162 ? 11.648 -6.049 -14.433 1.00 90.56 162 ASN A N 1
ATOM 1350 C CA . ASN A 1 162 ? 11.937 -6.253 -13.014 1.00 90.56 162 ASN A CA 1
ATOM 1351 C C . ASN A 1 162 ? 11.216 -5.222 -12.136 1.00 90.56 162 ASN A C 1
ATOM 1353 O O . ASN A 1 162 ? 10.609 -5.591 -11.130 1.00 90.56 162 ASN A O 1
ATOM 1357 N N . PHE A 1 163 ? 11.198 -3.951 -12.547 1.00 89.94 163 PHE A N 1
ATOM 1358 C CA . PHE A 1 163 ? 10.439 -2.904 -11.864 1.00 89.94 163 PHE A CA 1
ATOM 1359 C C . PHE A 1 163 ? 8.934 -3.182 -11.861 1.00 89.94 163 PHE A C 1
ATOM 1361 O O . PHE A 1 163 ? 8.283 -3.039 -10.827 1.00 89.94 163 PHE A O 1
ATOM 1368 N N . ASN A 1 164 ? 8.373 -3.630 -12.986 1.00 87.12 164 ASN A N 1
ATOM 1369 C CA . ASN A 1 164 ? 6.961 -4.000 -13.068 1.00 87.12 164 ASN A CA 1
ATOM 1370 C C . ASN A 1 164 ? 6.591 -5.165 -12.140 1.00 87.12 164 ASN A C 1
ATOM 1372 O O . ASN A 1 164 ? 5.614 -5.081 -11.394 1.00 87.12 164 ASN A O 1
ATOM 1376 N N . ASN A 1 165 ? 7.400 -6.222 -12.140 1.00 89.25 165 ASN A N 1
ATOM 1377 C CA . ASN A 1 165 ? 7.187 -7.374 -11.267 1.00 89.25 165 ASN A CA 1
ATOM 1378 C C . ASN A 1 165 ? 7.300 -6.970 -9.793 1.00 89.25 165 ASN A C 1
ATOM 1380 O O . ASN A 1 165 ? 6.420 -7.293 -8.997 1.00 89.25 165 ASN A O 1
ATOM 1384 N N . CYS A 1 166 ? 8.312 -6.166 -9.450 1.00 91.75 166 CYS A N 1
ATOM 1385 C CA . CYS A 1 166 ? 8.491 -5.629 -8.105 1.00 91.75 166 CYS A CA 1
ATOM 1386 C C . CYS A 1 166 ? 7.255 -4.849 -7.632 1.00 91.75 166 CYS A C 1
ATOM 1388 O O . CYS A 1 166 ? 6.786 -5.064 -6.515 1.00 91.75 166 CYS A O 1
ATOM 1390 N N . THR A 1 167 ? 6.676 -3.984 -8.475 1.00 88.19 167 THR A N 1
ATOM 1391 C CA . THR A 1 167 ? 5.488 -3.206 -8.089 1.00 88.19 167 THR A CA 1
ATOM 1392 C C . THR A 1 167 ? 4.255 -4.076 -7.858 1.00 88.19 167 THR A C 1
ATOM 1394 O O . THR A 1 167 ? 3.515 -3.836 -6.904 1.00 88.19 167 THR A O 1
ATOM 1397 N N . ILE A 1 168 ? 4.061 -5.118 -8.673 1.00 87.75 168 ILE A N 1
ATOM 1398 C CA . ILE A 1 168 ? 2.962 -6.079 -8.501 1.00 87.75 168 ILE A CA 1
ATOM 1399 C C . ILE A 1 168 ? 3.124 -6.845 -7.183 1.00 87.75 168 ILE A C 1
ATOM 1401 O O . ILE A 1 168 ? 2.183 -6.923 -6.391 1.00 87.75 168 ILE A O 1
ATOM 1405 N N . GLU A 1 169 ? 4.322 -7.369 -6.920 1.00 91.44 169 GLU A N 1
ATOM 1406 C CA . GLU A 1 169 ? 4.625 -8.097 -5.686 1.00 91.44 169 GLU A CA 1
ATOM 1407 C C . GLU A 1 169 ? 4.433 -7.231 -4.443 1.00 91.44 169 GLU A C 1
ATOM 1409 O O . GLU A 1 169 ? 3.831 -7.675 -3.469 1.00 91.44 169 GLU A O 1
ATOM 1414 N N . VAL A 1 170 ? 4.927 -5.992 -4.474 1.00 91.81 170 VAL A N 1
ATOM 1415 C CA .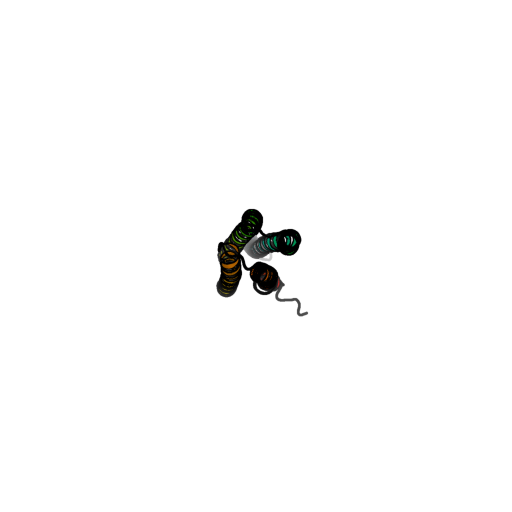 VAL A 1 170 ? 4.819 -5.044 -3.360 1.00 91.81 170 VAL A CA 1
ATOM 1416 C C . VAL A 1 170 ? 3.360 -4.765 -3.014 1.00 91.81 170 VAL A C 1
ATOM 1418 O O . VAL A 1 170 ? 2.994 -4.789 -1.840 1.00 91.81 170 VAL A O 1
ATOM 1421 N N . ILE A 1 171 ? 2.507 -4.548 -4.012 1.00 89.00 171 ILE 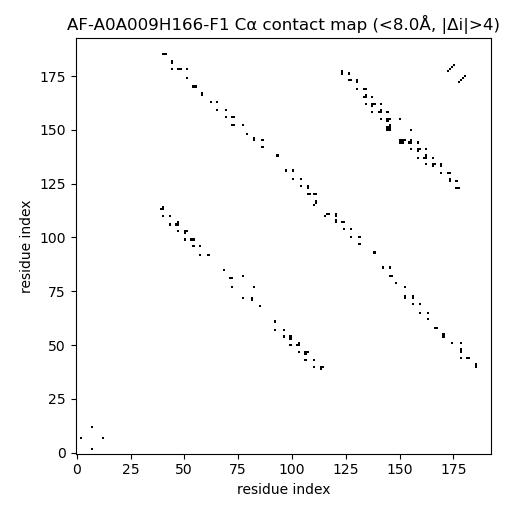A N 1
ATOM 1422 C CA . ILE A 1 171 ? 1.081 -4.289 -3.780 1.00 89.00 171 ILE A CA 1
ATOM 1423 C C . ILE A 1 171 ? 0.381 -5.527 -3.225 1.00 89.00 171 ILE A C 1
ATOM 1425 O O . ILE A 1 171 ? -0.395 -5.412 -2.274 1.00 89.00 171 ILE A O 1
ATOM 1429 N N . GLY A 1 172 ? 0.693 -6.715 -3.750 1.00 88.50 172 GLY A N 1
ATOM 1430 C CA . GLY A 1 172 ? 0.203 -7.973 -3.181 1.00 88.50 172 GLY A CA 1
ATOM 1431 C C . GLY A 1 172 ? 0.636 -8.163 -1.722 1.00 88.50 172 GLY A C 1
ATOM 1432 O O . GLY A 1 172 ? -0.166 -8.556 -0.873 1.00 88.50 172 GLY A O 1
ATOM 1433 N N . ASP A 1 173 ? 1.881 -7.816 -1.405 1.00 92.19 173 ASP A N 1
ATOM 1434 C CA . ASP A 1 173 ? 2.423 -7.859 -0.049 1.00 92.19 173 ASP A CA 1
ATOM 1435 C C . ASP A 1 173 ? 1.705 -6.886 0.896 1.00 92.19 173 ASP A C 1
ATOM 1437 O O . ASP A 1 173 ? 1.341 -7.285 2.002 1.00 92.19 173 ASP A O 1
ATOM 1441 N N . ILE A 1 174 ? 1.464 -5.639 0.473 1.00 89.38 174 ILE A N 1
ATOM 1442 C CA . ILE A 1 174 ? 0.713 -4.642 1.256 1.00 89.38 174 ILE A CA 1
ATOM 1443 C C . ILE A 1 174 ? -0.693 -5.167 1.559 1.00 89.38 174 ILE A C 1
ATOM 1445 O O . ILE A 1 174 ? -1.142 -5.114 2.707 1.00 89.38 174 ILE A O 1
ATOM 1449 N N . TYR A 1 175 ? -1.374 -5.735 0.562 1.00 88.50 175 TYR A N 1
ATOM 1450 C CA . TYR A 1 175 ? -2.701 -6.311 0.759 1.00 88.50 175 TYR A CA 1
ATOM 1451 C C . TYR A 1 175 ? -2.696 -7.413 1.824 1.00 88.50 175 TYR A C 1
ATOM 1453 O O . TYR A 1 175 ? -3.450 -7.365 2.798 1.00 88.50 175 TYR A O 1
ATOM 1461 N N . ASN A 1 176 ? -1.809 -8.395 1.663 1.00 88.56 176 ASN A N 1
ATOM 1462 C CA . ASN A 1 176 ? -1.782 -9.577 2.515 1.00 88.56 176 ASN A CA 1
ATOM 1463 C C . ASN A 1 176 ? -1.295 -9.267 3.934 1.00 88.56 176 ASN A C 1
ATOM 1465 O O . ASN A 1 176 ? -1.849 -9.776 4.911 1.00 88.56 176 ASN A O 1
ATOM 1469 N N . LYS A 1 177 ? -0.257 -8.436 4.067 1.00 88.94 177 LYS A N 1
ATOM 1470 C CA . LYS A 1 177 ? 0.396 -8.169 5.355 1.00 88.94 177 LYS A CA 1
ATOM 1471 C C . LYS A 1 177 ? -0.314 -7.098 6.169 1.00 88.94 177 LYS A C 1
ATOM 1473 O O . LYS A 1 177 ? -0.258 -7.169 7.393 1.00 88.94 177 LYS A O 1
ATOM 1478 N N . ILE A 1 178 ? -1.001 -6.156 5.523 1.00 87.94 178 ILE A N 1
ATOM 1479 C CA . ILE A 1 178 ? -1.641 -5.025 6.202 1.00 87.94 178 ILE A CA 1
ATOM 1480 C C . ILE A 1 178 ? -3.162 -5.156 6.135 1.00 87.94 178 ILE A C 1
ATOM 1482 O O . ILE A 1 178 ? -3.814 -5.299 7.170 1.00 87.94 178 ILE A O 1
ATOM 1486 N N . VAL A 1 179 ? -3.738 -5.161 4.930 1.00 86.56 179 VAL A N 1
ATOM 1487 C CA . VAL A 1 179 ? -5.196 -5.060 4.744 1.00 86.56 179 VAL A CA 1
ATOM 1488 C C . VAL A 1 179 ? -5.925 -6.298 5.268 1.00 86.56 179 VAL A C 1
ATOM 1490 O O . VAL A 1 179 ? -6.861 -6.164 6.055 1.00 86.56 179 VAL A O 1
ATOM 1493 N N . ILE A 1 180 ? -5.488 -7.508 4.904 1.00 87.75 180 ILE A N 1
ATOM 1494 C CA . ILE A 1 180 ? -6.114 -8.750 5.395 1.00 87.75 180 ILE A CA 1
ATOM 1495 C C . ILE A 1 180 ? -5.989 -8.864 6.919 1.00 87.75 180 ILE A C 1
ATOM 1497 O O . ILE A 1 180 ? -6.959 -9.214 7.593 1.00 87.75 180 ILE A O 1
ATOM 1501 N N . LYS A 1 181 ? -4.819 -8.541 7.485 1.00 87.19 181 LYS A N 1
ATOM 1502 C CA . LYS A 1 181 ? -4.616 -8.593 8.940 1.00 87.19 181 LYS A CA 1
ATOM 1503 C C . LYS A 1 181 ? -5.524 -7.606 9.685 1.00 87.19 181 LYS A C 1
ATOM 1505 O O . LYS A 1 181 ? -6.097 -7.986 10.704 1.00 87.19 181 LYS A O 1
ATOM 1510 N N . LEU A 1 182 ? -5.708 -6.390 9.162 1.00 83.50 182 LEU A N 1
ATOM 1511 C CA . LEU A 1 182 ? -6.658 -5.408 9.701 1.00 83.50 182 LEU A CA 1
ATOM 1512 C C . LEU A 1 182 ? -8.099 -5.920 9.652 1.00 83.50 182 LEU A C 1
ATOM 1514 O O . LEU A 1 182 ? -8.805 -5.869 10.657 1.00 83.50 182 LEU A O 1
ATOM 1518 N N . ILE A 1 183 ? -8.527 -6.467 8.510 1.00 82.25 183 ILE A N 1
ATOM 1519 C CA . ILE A 1 183 ? -9.874 -7.035 8.354 1.00 82.25 183 ILE A CA 1
ATOM 1520 C C . ILE A 1 183 ? -10.107 -8.160 9.370 1.00 82.25 183 ILE A C 1
ATOM 1522 O O . ILE A 1 183 ? -11.149 -8.194 10.021 1.00 82.25 183 ILE A O 1
ATOM 1526 N N . ASN A 1 184 ? -9.130 -9.051 9.555 1.00 83.75 184 ASN A N 1
ATOM 1527 C CA . ASN A 1 184 ? -9.240 -10.156 10.507 1.00 83.75 184 ASN A CA 1
ATOM 1528 C C . ASN A 1 184 ? -9.368 -9.685 11.962 1.00 83.75 184 ASN A C 1
ATOM 1530 O O . ASN A 1 184 ? -10.003 -10.371 12.757 1.00 83.75 184 ASN A O 1
ATOM 1534 N N . LYS A 1 185 ? -8.821 -8.515 12.314 1.00 74.75 185 LYS A N 1
ATOM 1535 C CA . LYS A 1 185 ? -8.966 -7.926 13.655 1.00 74.75 185 LYS A CA 1
ATOM 1536 C C . LYS A 1 185 ? -10.354 -7.342 13.929 1.00 74.75 185 LYS A C 1
ATOM 1538 O O . LYS A 1 185 ? -10.730 -7.250 15.092 1.00 74.75 185 LYS A O 1
ATOM 1543 N N . LEU A 1 186 ? -11.116 -6.980 12.895 1.00 67.94 186 LEU A N 1
ATOM 1544 C CA . LEU A 1 186 ? -12.518 -6.557 13.035 1.00 67.94 186 LEU A CA 1
ATOM 1545 C C . LEU A 1 186 ? -13.503 -7.716 13.103 1.00 67.94 186 LEU A C 1
ATOM 1547 O O . LEU A 1 186 ? -14.684 -7.496 13.386 1.00 67.94 186 LEU A O 1
ATOM 1551 N N . ARG A 1 187 ? -13.060 -8.935 12.784 1.00 69.75 187 ARG A N 1
ATOM 1552 C CA . ARG A 1 187 ? -13.938 -10.094 12.855 1.00 69.75 187 ARG A CA 1
ATOM 1553 C C . ARG A 1 187 ? -14.301 -10.307 14.331 1.00 69.75 187 ARG A C 1
ATOM 1555 O O . ARG A 1 187 ? -13.384 -10.372 15.152 1.00 69.75 187 ARG A O 1
ATOM 1562 N N . PRO A 1 188 ? -15.596 -10.378 14.688 1.00 57.56 188 PRO A N 1
ATOM 1563 C CA . PRO A 1 188 ? -15.986 -10.652 16.065 1.00 57.56 188 PRO A CA 1
ATOM 1564 C C . PRO A 1 188 ? -15.306 -11.944 16.532 1.00 57.56 188 PRO A C 1
ATOM 1566 O O . PRO A 1 188 ? -15.214 -12.906 15.767 1.00 57.56 188 PRO A O 1
ATOM 1569 N N . ARG A 1 189 ? -14.804 -11.957 17.775 1.00 54.78 189 ARG A N 1
ATOM 1570 C CA . ARG A 1 189 ? -14.126 -13.127 18.367 1.00 54.78 189 ARG A CA 1
ATOM 1571 C C . ARG A 1 189 ? -15.036 -14.364 18.467 1.00 54.78 189 ARG A C 1
ATOM 1573 O O . ARG A 1 189 ? -14.518 -15.462 18.635 1.00 54.78 189 ARG A O 1
ATOM 1580 N N . ASP A 1 190 ? -16.342 -14.200 18.258 1.00 42.66 190 ASP A N 1
ATOM 1581 C CA . ASP A 1 190 ? -17.373 -15.201 18.539 1.00 42.66 190 ASP A CA 1
ATOM 1582 C C . ASP A 1 190 ? -18.012 -15.814 17.278 1.00 42.66 190 ASP A C 1
ATOM 1584 O O . ASP A 1 190 ? -19.217 -16.033 17.228 1.00 42.66 190 ASP A O 1
ATOM 1588 N N . SER A 1 191 ? -17.230 -16.122 16.237 1.00 41.16 191 SER A N 1
ATOM 1589 C CA . SER A 1 191 ? -17.706 -16.983 15.132 1.00 41.16 191 SER A CA 1
ATOM 1590 C C . SER A 1 191 ? -17.373 -18.470 15.328 1.00 41.16 191 SER A C 1
ATOM 1592 O O . SER A 1 191 ? -17.343 -19.220 14.358 1.00 41.16 191 SER A O 1
ATOM 1594 N N . ASN A 1 192 ? -17.110 -18.883 16.571 1.00 31.53 192 ASN A N 1
ATOM 1595 C CA . ASN A 1 192 ? -17.061 -20.283 16.993 1.00 31.53 192 ASN A CA 1
ATOM 1596 C C . ASN A 1 192 ? -18.248 -20.560 17.930 1.00 31.53 192 ASN A C 1
ATOM 1598 O O . ASN A 1 192 ? -18.073 -20.677 19.142 1.00 31.53 192 ASN A O 1
ATOM 1602 N N . ILE A 1 193 ? -19.448 -20.631 17.354 1.00 35.66 193 ILE A N 1
ATOM 1603 C CA . ILE A 1 193 ? -20.588 -21.393 17.880 1.00 35.66 193 ILE A CA 1
ATOM 1604 C C . ILE A 1 193 ? -21.060 -22.286 16.738 1.00 35.66 193 ILE A C 1
ATOM 1606 O O . ILE A 1 193 ? -21.198 -21.748 15.615 1.00 35.66 193 ILE A O 1
#

Mean predicted aligned error: 10.12 Å

Sequence (193 aa):
MIKDFYKIEGDYLSAFSTLIAALVAFALYKDWREEQEYQTKKEFILNIKNIFKELYDLNFSEIDRRVDILVSLKNVIPNSDLSYKSMTKINTYKGKYFALSMHLLMNLKEYEIVSGDSIFIKEALKDLEKQNDRIQRSYEELFSTMNLAKINYDESIEKMHNFNNCTIEVIGDIYNKIVIKLINKLRPRDSNI

Solvent-accessible surface area (backbone atoms only — not comparable to full-atom values): 10647 Å² total; per-residue (Å²): 112,77,68,73,74,68,72,65,54,73,64,56,58,50,50,50,51,50,51,52,50,51,52,52,51,50,51,52,49,50,53,51,49,54,51,52,56,49,50,53,56,50,52,53,52,51,50,51,51,49,52,49,48,52,54,49,50,52,53,59,66,43,49,60,57,49,50,53,43,49,53,49,63,73,74,43,89,80,51,73,67,59,44,49,56,47,48,54,53,53,49,53,51,50,54,52,52,52,53,51,51,49,53,48,53,52,53,46,54,55,45,27,72,74,68,68,46,53,69,63,36,54,51,38,52,53,52,49,50,55,41,51,53,51,53,50,52,40,47,51,56,35,49,59,43,55,69,38,99,74,62,50,58,71,57,35,48,50,34,49,52,52,38,53,52,49,53,54,51,42,53,53,47,48,42,59,65,38,53,50,51,52,54,59,69,70,51,70,91,76,81,82,123

pLDDT: mean 81.14, std 12.7, range [31.53, 95.38]

Foldseek 3Di:
DVCPPPVQPPVNVVVVVVVVVVVVVVVVVVVVVVVVLLVVLVVLLVVLVVLLVVLVVLLVVCVVVLVVLLVCLPPDPDDLVSLVVNLVSLVVSLVSNVVSLVVSLVSLVVSCVSVVPVPLSVQLNVLSVVLNVLLVVLSVLLCVQSVDPPRPSVVNSVSSVVNSVSSVVSSVSNCVSPSVVSVVVSPPPPPPD